Protein 2APO (pdb70)

Structure (mmCIF, N/CA/C/O backbone):
data_2APO
#
_entry.id   2APO
#
_cell.length_a   118.289
_cell.length_b   63.189
_cell.length_c   67.896
_cell.angle_alpha   90.00
_cell.angle_beta   102.62
_cell.angle_gamma   90.00
#
_symmetry.space_group_name_H-M   'C 1 2 1'
#
loop_
_entity.id
_entity.type
_entity.pdbx_description
1 polymer 'Probable tRNA pseudouridine synthase B'
2 polymer 'Ribosome biogenesis protein Nop10'
3 non-polymer 'POTASSIUM ION'
4 non-polymer 'ZINC ION'
5 water water
#
loop_
_atom_site.group_PDB
_atom_site.id
_atom_site.type_symbol
_atom_site.label_atom_id
_atom_site.label_alt_id
_atom_site.label_comp_id
_atom_site.label_asym_id
_atom_site.label_entity_id
_atom_site.label_seq_id
_atom_site.pdbx_PDB_ins_code
_atom_site.Cartn_x
_atom_site.Cartn_y
_atom_site.Cartn_z
_atom_site.occupancy
_atom_site.B_iso_or_equiv
_atom_site.auth_seq_id
_atom_site.auth_comp_id
_atom_site.auth_asym_id
_atom_site.auth_atom_id
_atom_site.pdbx_PDB_model_num
ATOM 1 N N . GLU A 1 38 ? 28.777 43.223 44.798 1.00 58.13 17 GLU A N 1
ATOM 2 C CA . GLU A 1 38 ? 30.078 43.406 44.093 1.00 59.65 17 GLU A CA 1
ATOM 3 C C . GLU A 1 38 ? 31.247 42.847 44.905 1.00 57.03 17 GLU A C 1
ATOM 4 O O . GLU A 1 38 ? 31.308 42.991 46.129 1.00 55.59 17 GLU A O 1
ATOM 6 N N . LEU A 1 39 ? 32.177 42.210 44.207 1.00 53.29 18 LEU A N 1
ATOM 7 C CA . LEU A 1 39 ? 33.347 41.619 44.840 1.00 46.73 18 LEU A CA 1
ATOM 8 C C . LEU A 1 39 ? 34.570 42.482 44.558 1.00 43.54 18 LEU A C 1
ATOM 9 O O . LEU A 1 39 ? 34.576 43.266 43.611 1.00 46.29 18 LEU A O 1
ATOM 14 N N . ILE A 1 40 ? 35.596 42.338 45.390 1.00 37.33 19 ILE A N 1
ATOM 15 C CA . ILE A 1 40 ? 36.841 43.070 45.207 1.00 37.57 19 ILE A CA 1
ATOM 16 C C . ILE A 1 40 ? 37.808 42.112 44.526 1.00 39.13 19 ILE A C 1
ATOM 17 O O . ILE A 1 40 ? 37.984 40.977 44.972 1.00 35.04 19 ILE A O 1
ATOM 22 N N . VAL A 1 41 ? 38.425 42.561 43.442 1.00 33.16 20 VAL A N 1
ATOM 23 C CA . VAL A 1 41 ? 39.360 41.720 42.720 1.00 33.37 20 VAL A CA 1
ATOM 24 C C . VAL A 1 41 ? 40.738 41.802 43.360 1.00 37.89 20 VAL A C 1
ATOM 25 O O . VAL A 1 41 ? 41.281 42.889 43.514 1.00 39.44 20 VAL A O 1
ATOM 29 N N . LYS A 1 42 ? 41.297 40.662 43.752 1.00 36.26 21 LYS A N 1
ATOM 30 C CA . LYS A 1 42 ? 42.635 40.659 44.335 1.00 37.06 21 LYS A CA 1
ATOM 31 C C . LYS A 1 42 ? 43.604 40.389 43.198 1.00 39.16 21 LYS A C 1
ATOM 32 O O . LYS A 1 42 ? 44.664 41.010 43.100 1.00 34.08 21 LYS A O 1
ATOM 38 N N . GLU A 1 43 ? 43.231 39.442 42.346 1.00 32.70 22 GLU A N 1
ATOM 39 C CA . GLU A 1 43 ? 44.038 39.094 41.191 1.00 34.78 22 GLU A CA 1
ATOM 40 C C . GLU A 1 43 ? 43.127 38.620 40.068 1.00 38.18 22 GLU A C 1
ATOM 41 O O . GLU A 1 43 ? 42.238 37.790 40.276 1.00 33.70 22 GLU A O 1
ATOM 47 N N . GLU A 1 44 ? 43.342 39.164 38.876 1.00 31.58 23 GLU A N 1
ATOM 48 C CA . GLU A 1 44 ? 42.543 38.792 37.724 1.00 34.41 23 GLU A CA 1
ATOM 49 C C . GLU A 1 44 ? 43.103 37.467 37.235 1.00 32.91 23 GLU A C 1
ATOM 50 O O . GLU A 1 44 ? 44.295 37.362 36.941 1.00 37.36 23 GLU A O 1
ATOM 56 N N A VAL A 1 45 ? 42.244 36.456 37.155 0.50 32.32 24 VAL A N 1
ATOM 57 N N B VAL A 1 45 ? 42.250 36.452 37.155 0.50 31.88 24 VAL A N 1
ATOM 58 C CA A VAL A 1 45 ? 42.668 35.128 36.723 0.50 33.50 24 VAL A CA 1
ATOM 59 C CA B VAL A 1 45 ? 42.688 35.135 36.706 0.50 32.29 24 VAL A CA 1
ATOM 60 C C A VAL A 1 45 ? 41.670 34.518 35.751 0.50 35.62 24 VAL A C 1
ATOM 61 C C B VAL A 1 45 ? 41.677 34.519 35.753 0.50 35.12 24 VAL A C 1
ATOM 62 O O A VAL A 1 45 ? 40.487 34.847 35.782 0.50 39.40 24 VAL A O 1
ATOM 63 O O B VAL A 1 45 ? 40.494 34.843 35.799 0.50 38.91 24 VAL A O 1
ATOM 70 N N . GLU A 1 46 ? 42.152 33.626 34.893 1.00 34.50 25 GLU A N 1
ATOM 71 C CA . GLU A 1 46 ? 41.291 32.958 33.930 1.00 39.24 25 GLU A CA 1
ATOM 72 C C . GLU A 1 46 ? 40.880 31.615 34.509 1.00 37.36 25 GLU A C 1
ATOM 73 O O . GLU A 1 46 ? 41.580 31.066 35.356 1.00 37.83 25 GLU A O 1
ATOM 79 N N . THR A 1 47 ? 39.738 31.097 34.069 1.00 34.29 26 THR A N 1
ATOM 80 C CA . THR A 1 47 ? 39.275 29.796 34.533 1.00 34.98 26 THR A CA 1
ATOM 81 C C . THR A 1 47 ? 39.234 28.854 33.332 1.00 39.13 26 THR A C 1
ATOM 82 O O . THR A 1 47 ? 38.955 29.278 32.208 1.00 41.78 26 THR A O 1
ATOM 86 N N . ASN A 1 48 ? 39.533 27.583 33.560 1.00 33.98 27 ASN A N 1
ATOM 87 C CA . ASN A 1 48 ? 39.530 26.611 32.479 1.00 36.46 27 ASN A CA 1
ATOM 88 C C . ASN A 1 48 ? 38.151 25.977 32.350 1.00 38.49 27 ASN A C 1
ATOM 89 O O . ASN A 1 48 ? 37.698 25.272 33.250 1.00 34.97 27 ASN A O 1
ATOM 94 N N . TRP A 1 49 ? 37.488 26.217 31.223 1.00 37.95 28 TRP A N 1
ATOM 95 C CA . TRP A 1 49 ? 36.157 25.668 31.021 1.00 40.69 28 TRP A CA 1
ATOM 96 C C . TRP A 1 49 ? 36.125 24.173 30.748 1.00 42.11 28 TRP A C 1
ATOM 97 O O . TRP A 1 49 ? 35.079 23.617 30.426 1.00 42.71 28 TRP A O 1
ATOM 108 N N . ASP A 1 50 ? 37.276 23.523 30.887 1.00 44.91 29 ASP A N 1
ATOM 109 C CA . ASP A 1 50 ? 37.358 22.081 30.700 1.00 44.41 29 ASP A CA 1
ATOM 110 C C . ASP A 1 50 ? 36.992 21.399 32.015 1.00 44.70 29 ASP A C 1
ATOM 111 O O . ASP A 1 50 ? 36.746 20.193 32.045 1.00 45.72 29 ASP A O 1
ATOM 116 N N . TYR A 1 51 ? 36.962 22.171 33.100 1.00 38.90 30 TYR A N 1
ATOM 117 C CA . TYR A 1 51 ? 36.628 21.621 34.411 1.00 39.96 30 TYR A CA 1
ATOM 118 C C . TYR A 1 51 ? 35.468 22.367 35.049 1.00 35.32 30 TYR A C 1
ATOM 119 O O . TYR A 1 51 ? 35.404 23.594 34.999 1.00 39.93 30 TYR A O 1
ATOM 128 N N . GLY A 1 52 ? 34.557 21.615 35.658 1.00 34.09 31 GLY A N 1
ATOM 129 C CA . GLY A 1 52 ? 33.397 22.218 36.288 1.00 35.76 31 GLY A CA 1
ATOM 130 C C . GLY A 1 52 ? 32.583 22.972 35.258 1.00 37.36 31 GLY A C 1
ATOM 131 O O . GLY A 1 52 ? 32.736 22.749 34.057 1.00 37.13 31 GLY A O 1
ATOM 132 N N . CYS A 1 53 ? 31.716 23.866 35.719 1.00 34.95 32 CYS A N 1
ATOM 133 C CA . CYS A 1 53 ? 30.893 24.659 34.815 1.00 36.89 32 CYS A CA 1
ATOM 134 C C . CYS A 1 53 ? 30.046 25.620 35.619 1.00 32.34 32 CYS A C 1
ATOM 135 O O . CYS A 1 53 ? 30.106 25.631 36.847 1.00 32.58 32 CYS A O 1
ATOM 138 N N . ASN A 1 54 ? 29.268 26.440 34.926 1.00 31.90 33 ASN A N 1
ATOM 139 C CA . ASN A 1 54 ? 28.387 27.370 35.609 1.00 33.87 33 ASN A CA 1
ATOM 140 C C . ASN A 1 54 ? 27.350 26.492 36.298 1.00 31.20 33 ASN A C 1
ATOM 141 O O . ASN A 1 54 ? 26.793 25.585 35.681 1.00 29.24 33 ASN A O 1
ATOM 146 N N . PRO A 1 55 ? 27.071 26.752 37.579 1.00 30.94 34 PRO A N 1
ATOM 147 C CA . PRO A 1 55 ? 26.086 25.943 38.301 1.00 34.62 34 PRO A CA 1
ATOM 148 C C . PRO A 1 55 ? 24.731 25.799 37.610 1.00 34.85 34 PRO A C 1
ATOM 149 O O . PRO A 1 55 ? 24.077 24.767 37.746 1.00 33.55 34 PRO A O 1
ATOM 153 N N . TYR A 1 56 ? 24.309 26.814 36.862 1.00 35.14 35 TYR A N 1
ATOM 154 C CA . TYR A 1 56 ? 23.028 26.733 36.164 1.00 39.86 35 TYR A CA 1
ATOM 155 C C . TYR A 1 56 ? 23.132 26.056 34.802 1.00 41.21 35 TYR A C 1
ATOM 156 O O . TYR A 1 56 ? 22.129 25.901 34.102 1.00 45.74 35 TYR A O 1
ATOM 165 N N . GLU A 1 57 ? 24.338 25.646 34.428 1.00 37.44 36 GLU A N 1
ATOM 166 C CA . GLU A 1 57 ? 24.546 24.997 33.139 1.00 34.64 36 GLU A CA 1
ATOM 167 C C . GLU A 1 57 ? 25.072 23.582 33.289 1.00 35.82 36 GLU A C 1
ATOM 168 O O . GLU A 1 57 ? 25.694 23.046 32.375 1.00 34.66 36 GLU A O 1
ATOM 174 N N . ARG A 1 58 ? 24.819 22.979 34.444 1.00 29.47 37 ARG A N 1
ATOM 175 C CA . ARG A 1 58 ? 25.269 21.622 34.706 1.00 32.12 37 ARG A CA 1
ATOM 176 C C . ARG A 1 58 ? 24.489 20.627 33.869 1.00 32.51 37 ARG A C 1
ATOM 177 O O . ARG A 1 58 ? 23.350 20.894 33.483 1.00 31.60 37 ARG A O 1
ATOM 185 N N . LYS A 1 59 ? 25.110 19.487 33.580 1.00 28.47 38 LYS A N 1
ATOM 186 C CA . LYS A 1 59 ? 24.428 18.437 32.844 1.00 32.97 38 LYS A CA 1
ATOM 187 C C . LYS A 1 59 ? 23.300 18.098 33.814 1.00 37.82 38 LYS A C 1
ATOM 188 O O . LYS A 1 59 ? 23.436 18.325 35.021 1.00 33.56 38 LYS A O 1
ATOM 190 N N . ILE A 1 60 ? 22.203 17.552 33.310 1.00 33.19 39 ILE A N 1
ATOM 191 C CA . ILE A 1 60 ? 21.072 17.243 34.171 1.00 33.07 39 ILE A CA 1
ATOM 192 C C . ILE A 1 60 ? 21.410 16.402 35.403 1.00 35.72 39 ILE A C 1
ATOM 193 O O . ILE A 1 60 ? 20.947 16.706 36.503 1.00 30.31 39 ILE A O 1
ATOM 198 N N . GLU A 1 61 ? 22.224 15.364 35.229 1.00 31.77 40 GLU A N 1
ATOM 199 C CA . GLU A 1 61 ? 22.602 14.493 36.341 1.00 35.48 40 GLU A CA 1
ATOM 200 C C . GLU A 1 61 ? 23.336 15.251 37.445 1.00 32.77 40 GLU A C 1
ATOM 201 O O . GLU A 1 61 ? 23.158 14.959 38.630 1.00 32.25 40 GLU A O 1
ATOM 207 N N . ASP A 1 62 ? 24.177 16.204 37.053 1.00 31.86 41 ASP A N 1
ATOM 208 C CA . ASP A 1 62 ? 24.929 16.995 38.016 1.00 32.08 41 ASP A CA 1
ATOM 209 C C . ASP A 1 62 ? 24.081 18.074 38.659 1.00 30.91 41 ASP A C 1
ATOM 210 O O . ASP A 1 62 ? 24.347 18.496 39.789 1.00 28.05 41 ASP A O 1
ATOM 215 N N . LEU A 1 63 ? 23.069 18.535 37.935 1.00 24.58 42 LEU A N 1
ATOM 216 C CA . LEU A 1 63 ? 22.167 19.532 38.493 1.00 26.66 42 LEU A CA 1
ATOM 217 C C . LEU A 1 63 ? 21.452 18.848 39.663 1.00 28.50 42 LEU A C 1
ATOM 218 O O . LEU A 1 63 ? 21.264 19.438 40.729 1.00 27.01 42 LEU A O 1
ATOM 223 N N . ILE A 1 64 ? 21.066 17.591 39.449 1.00 27.44 43 ILE A N 1
ATOM 224 C CA . ILE A 1 64 ? 20.390 16.799 40.470 1.00 30.18 43 ILE A CA 1
ATOM 225 C C . ILE A 1 64 ? 21.365 16.489 41.599 1.00 32.12 43 ILE A C 1
ATOM 226 O O . ILE A 1 64 ? 21.022 16.601 42.779 1.00 26.59 43 ILE A O 1
ATOM 231 N N . LYS A 1 65 ? 22.582 16.106 41.219 1.00 26.10 44 LYS A N 1
ATOM 232 C CA . LYS A 1 65 ? 23.641 15.781 42.166 1.00 27.70 44 LYS A CA 1
ATOM 233 C C . LYS A 1 65 ? 23.861 16.915 43.168 1.00 28.64 44 LYS A C 1
ATOM 234 O O . LYS A 1 65 ? 24.022 16.668 44.362 1.00 25.22 44 LYS A O 1
ATOM 240 N N . TYR A 1 66 ? 23.873 18.153 42.678 1.00 23.42 45 TYR A N 1
ATOM 241 C CA . TYR A 1 66 ? 24.079 19.319 43.540 1.00 21.69 45 TYR A CA 1
ATOM 242 C C . TYR A 1 66 ? 22.843 20.210 43.538 1.00 24.69 45 TYR A C 1
ATOM 243 O O . TYR A 1 66 ? 22.955 21.438 43.543 1.00 28.20 45 TYR A O 1
ATOM 252 N N . GLY A 1 67 ? 21.666 19.591 43.545 1.00 26.72 46 GLY A N 1
ATOM 253 C CA . GLY A 1 67 ? 20.434 20.358 43.490 1.00 23.92 46 GLY A CA 1
ATOM 254 C C . GLY A 1 67 ? 19.589 20.488 44.742 1.00 21.20 46 GLY A C 1
ATOM 255 O O . GLY A 1 67 ? 19.827 19.832 45.762 1.00 21.31 46 GLY A O 1
ATOM 256 N N . VAL A 1 68 ? 18.594 21.367 44.646 1.00 16.97 47 VAL A N 1
ATOM 257 C CA . VAL A 1 68 ? 17.650 21.634 45.727 1.00 19.15 47 VAL A CA 1
ATOM 258 C C . VAL A 1 68 ? 16.271 21.875 45.127 1.00 20.14 47 VAL A C 1
ATOM 259 O O . VAL A 1 68 ? 16.121 22.646 44.176 1.00 23.55 47 VAL A O 1
ATOM 263 N N . VAL A 1 69 ? 15.268 21.205 45.681 1.00 23.00 48 VAL A N 1
ATOM 264 C CA . VAL A 1 69 ? 13.904 21.381 45.226 1.00 24.43 48 VAL A CA 1
ATOM 265 C C . VAL A 1 69 ? 13.163 22.101 46.338 1.00 24.37 48 VAL A C 1
ATOM 266 O O . VAL A 1 69 ? 13.108 21.612 47.461 1.00 21.68 48 VAL A O 1
ATOM 270 N N . VAL A 1 70 ? 12.613 23.270 46.035 1.00 19.26 49 VAL A N 1
ATOM 271 C CA . VAL A 1 70 ? 11.849 24.006 47.030 1.00 21.43 49 VAL A CA 1
ATOM 272 C C . VAL A 1 70 ? 10.402 23.546 46.892 1.00 20.85 49 VAL A C 1
ATOM 273 O O . VAL A 1 70 ? 9.691 23.977 45.988 1.00 21.73 49 VAL A O 1
ATOM 277 N N . VAL A 1 71 ? 9.980 22.665 47.789 1.00 20.75 50 VAL A N 1
ATOM 278 C CA . VAL A 1 71 ? 8.625 22.126 47.767 1.00 21.73 50 VAL A CA 1
ATOM 279 C C . VAL A 1 71 ? 7.643 23.022 48.525 1.00 23.88 50 VAL A C 1
ATOM 280 O O . VAL A 1 71 ? 8.006 23.637 49.528 1.00 23.63 50 VAL A O 1
ATOM 284 N N . ASP A 1 72 ? 6.417 23.127 48.020 1.00 20.77 51 ASP A N 1
ATOM 285 C CA . ASP A 1 72 ? 5.387 23.875 48.735 1.00 24.45 51 ASP A CA 1
ATOM 286 C C . ASP A 1 72 ? 4.714 22.734 49.492 1.00 23.22 51 ASP A C 1
ATOM 287 O O . ASP A 1 72 ? 3.863 22.030 48.941 1.00 23.56 51 ASP A O 1
ATOM 292 N N . LYS A 1 73 ? 5.127 22.541 50.742 1.00 27.39 52 LYS A N 1
ATOM 293 C CA . LYS A 1 73 ? 4.625 21.456 51.581 1.00 23.13 52 LYS A CA 1
ATOM 294 C C . LYS A 1 73 ? 3.110 21.392 51.753 1.00 24.79 52 LYS A C 1
ATOM 295 O O . LYS A 1 73 ? 2.468 22.377 52.114 1.00 25.83 52 LYS A O 1
ATOM 301 N N . PRO A 1 74 ? 2.519 20.214 51.491 1.00 22.64 53 PRO A N 1
ATOM 302 C CA . PRO A 1 74 ? 1.072 20.027 51.628 1.00 21.24 53 PRO A CA 1
ATOM 303 C C . PRO A 1 74 ? 0.685 19.897 53.095 1.00 23.17 53 PRO A C 1
ATOM 304 O O . PRO A 1 74 ? 1.501 19.491 53.928 1.00 25.33 53 PRO A O 1
ATOM 308 N N . ARG A 1 75 ? -0.562 20.227 53.412 1.00 25.70 54 ARG A N 1
ATOM 309 C CA . ARG A 1 75 ? -1.039 20.112 54.784 1.00 32.49 54 ARG A CA 1
ATOM 310 C C . ARG A 1 75 ? -1.358 18.635 55.019 1.00 30.92 54 ARG A C 1
ATOM 311 O O . ARG A 1 75 ? -2.088 18.023 54.240 1.00 31.46 54 ARG A O 1
ATOM 317 N N . GLY A 1 76 ? -0.805 18.054 56.077 1.00 32.13 55 GLY A N 1
ATOM 318 C CA . GLY A 1 76 ? -1.067 16.648 56.348 1.00 34.44 55 GLY A CA 1
ATOM 319 C C . GLY A 1 76 ? 0.189 15.830 56.569 1.00 36.90 55 GLY A C 1
ATOM 320 O O . GLY A 1 76 ? 0.417 15.347 57.671 1.00 36.41 55 GLY A O 1
ATOM 321 N N . PRO A 1 77 ? 1.028 15.653 55.539 1.00 32.94 56 PRO A N 1
ATOM 322 C CA . PRO A 1 77 ? 2.256 14.869 55.719 1.00 33.55 56 PRO A CA 1
ATOM 323 C C . PRO A 1 77 ? 3.296 15.568 56.594 1.00 30.58 56 PRO A C 1
ATOM 324 O O . PRO A 1 77 ? 3.228 1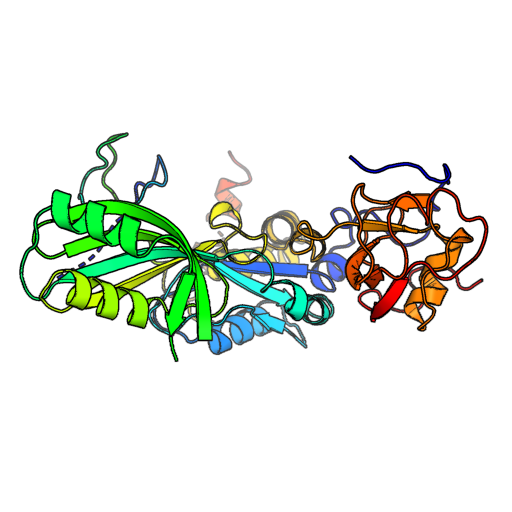6.772 56.813 1.00 29.61 56 PRO A O 1
ATOM 328 N N . THR A 1 78 ? 4.245 14.798 57.112 1.00 31.92 57 THR A N 1
ATOM 329 C CA . THR A 1 78 ? 5.303 15.363 57.932 1.00 31.03 57 THR A CA 1
ATOM 330 C C . THR A 1 78 ? 6.352 15.849 56.948 1.00 31.31 57 THR A C 1
ATOM 331 O O . THR A 1 78 ? 6.295 15.511 55.760 1.00 26.16 57 THR A O 1
ATOM 335 N N . SER A 1 79 ? 7.308 16.635 57.428 1.00 28.71 58 SER A N 1
ATOM 336 C CA . SER A 1 79 ? 8.360 17.129 56.550 1.00 27.21 58 SER A CA 1
ATOM 337 C C . SER A 1 79 ? 9.202 15.957 56.063 1.00 31.79 58 SER A C 1
ATOM 338 O O . SER A 1 79 ? 9.672 15.951 54.922 1.00 27.50 58 SER A O 1
ATOM 341 N N . HIS A 1 80 ? 9.383 14.962 56.930 1.00 29.60 59 HIS A N 1
ATOM 342 C CA . HIS A 1 80 ? 10.157 13.782 56.579 1.00 34.06 59 HIS A CA 1
ATOM 343 C C . HIS A 1 80 ? 9.477 12.995 55.450 1.00 33.08 59 HIS A C 1
ATOM 344 O O . HIS A 1 80 ? 10.148 12.517 54.539 1.00 31.79 59 HIS A O 1
ATOM 351 N N . GLU A 1 81 ? 8.151 12.859 55.506 1.00 30.85 60 GLU A N 1
ATOM 352 C CA . GLU A 1 81 ? 7.434 12.154 54.440 1.00 32.33 60 GLU A CA 1
ATOM 353 C C . GLU A 1 81 ? 7.687 12.882 53.121 1.00 31.75 60 GLU A C 1
ATOM 354 O O . GLU A 1 81 ? 7.863 12.253 52.081 1.00 29.06 60 GLU A O 1
ATOM 360 N N . VAL A 1 82 ? 7.692 14.214 53.167 1.00 29.08 61 VAL A N 1
ATOM 361 C CA . VAL A 1 82 ? 7.925 15.006 51.962 1.00 26.96 61 VAL A CA 1
ATOM 362 C C . VAL A 1 82 ? 9.324 14.763 51.378 1.00 24.34 61 VAL A C 1
ATOM 363 O O . VAL A 1 82 ? 9.461 14.533 50.175 1.00 23.96 61 VAL A O 1
ATOM 367 N N . SER A 1 83 ? 10.362 14.786 52.209 1.00 27.30 62 SER A N 1
ATOM 368 C CA . SER A 1 83 ? 11.700 14.542 51.680 1.00 31.53 62 SER A CA 1
ATOM 369 C C . SER A 1 83 ? 11.777 13.115 51.123 1.00 30.24 62 SER A C 1
ATOM 370 O O . SER A 1 83 ? 12.456 12.861 50.125 1.00 28.37 62 SER A O 1
ATOM 373 N N . THR A 1 84 ? 11.056 12.193 51.754 1.00 27.87 63 THR A N 1
ATOM 374 C CA . THR A 1 84 ? 11.037 10.811 51.296 1.00 28.67 63 THR A CA 1
ATOM 375 C C . THR A 1 84 ? 10.407 10.750 49.911 1.00 32.07 63 THR A C 1
ATOM 376 O O . THR A 1 84 ? 10.924 10.082 49.018 1.00 32.25 63 THR A O 1
ATOM 380 N N . TRP A 1 85 ? 9.290 11.451 49.737 1.00 28.55 64 TRP A N 1
ATOM 381 C CA . TRP A 1 85 ? 8.622 11.471 48.446 1.00 25.65 64 TRP A CA 1
ATOM 382 C C . TRP A 1 85 ? 9.537 12.037 47.368 1.00 30.56 64 TRP A C 1
ATOM 383 O O . TRP A 1 85 ? 9.631 11.482 46.276 1.00 27.76 64 TRP A O 1
ATOM 394 N N . VAL A 1 86 ? 10.205 13.148 47.669 1.00 28.35 65 VAL A N 1
ATOM 395 C CA . VAL A 1 86 ? 11.110 13.757 46.696 1.00 28.86 65 VAL A CA 1
ATOM 396 C C . VAL A 1 86 ? 12.166 12.733 46.298 1.00 28.84 65 VAL A C 1
ATOM 397 O O . VAL A 1 86 ? 12.511 12.588 45.121 1.00 26.86 65 VAL A O 1
ATOM 401 N N . LYS A 1 87 ? 12.675 12.027 47.298 1.00 29.14 66 LYS A N 1
ATOM 402 C CA . LYS A 1 87 ? 13.694 11.011 47.108 1.00 33.47 66 LYS A CA 1
ATOM 403 C C . LYS A 1 87 ? 13.201 9.923 46.161 1.00 36.24 66 LYS A C 1
ATOM 404 O O . LYS A 1 87 ? 13.929 9.490 45.269 1.00 32.21 66 LYS A O 1
ATOM 410 N N . LYS A 1 88 ? 11.957 9.489 46.356 1.00 36.44 67 LYS A N 1
ATOM 411 C CA . LYS A 1 88 ? 11.379 8.443 45.517 1.00 37.53 67 LYS A CA 1
ATOM 412 C C . LYS A 1 88 ? 11.059 8.957 44.119 1.00 34.86 67 LYS A C 1
ATOM 413 O O . LYS A 1 88 ? 11.322 8.280 43.125 1.00 33.87 67 LYS A O 1
ATOM 419 N N . ILE A 1 89 ? 10.495 10.158 44.048 1.00 30.73 68 ILE A N 1
ATOM 420 C CA . ILE A 1 89 ? 10.137 10.759 42.769 1.00 29.13 68 ILE A CA 1
ATOM 421 C C . ILE A 1 89 ? 11.333 10.879 41.829 1.00 34.44 68 ILE A C 1
ATOM 422 O O . ILE A 1 89 ? 11.231 10.549 40.647 1.00 31.98 68 ILE A O 1
ATOM 427 N N . LEU A 1 90 ? 12.465 11.341 42.353 1.00 27.56 69 LEU A N 1
ATOM 428 C CA . LEU A 1 90 ? 13.659 11.516 41.536 1.00 29.53 69 LEU A CA 1
ATOM 429 C C . LEU A 1 90 ? 14.587 10.301 41.569 1.00 32.74 69 LEU A C 1
ATOM 430 O O . LEU A 1 90 ? 15.699 10.352 41.051 1.00 33.89 69 LEU A O 1
ATOM 435 N N A ASN A 1 91 ? 14.121 9.214 42.178 0.50 33.83 70 ASN A N 1
ATOM 436 N N B ASN A 1 91 ? 14.116 9.213 42.175 0.50 35.47 70 ASN A N 1
ATOM 437 C CA A ASN A 1 91 ? 14.903 7.985 42.274 0.50 38.11 70 ASN A CA 1
ATOM 438 C CA B ASN A 1 91 ? 14.895 7.981 42.284 0.50 40.60 70 ASN A CA 1
ATOM 439 C C A ASN A 1 91 ? 16.308 8.282 42.786 0.50 39.10 70 ASN A C 1
ATOM 440 C C B ASN A 1 91 ? 16.302 8.274 42.790 0.50 40.72 70 ASN A C 1
ATOM 441 O O A ASN A 1 91 ? 17.305 7.901 42.169 0.50 36.95 70 ASN A O 1
ATOM 442 O O B ASN A 1 91 ? 17.295 7.881 42.173 0.50 38.62 70 ASN A O 1
ATOM 451 N N . LEU A 1 92 ? 16.375 8.968 43.921 1.00 40.56 71 LEU A N 1
ATOM 452 C CA . LEU A 1 92 ? 17.648 9.335 44.522 1.00 40.08 71 LEU A CA 1
ATOM 453 C C . LEU A 1 92 ? 18.006 8.407 45.667 1.00 43.68 71 LEU A C 1
ATOM 454 O O . LEU A 1 92 ? 17.163 7.664 46.162 1.00 45.48 71 LEU A O 1
ATOM 459 N N . ASP A 1 93 ? 19.262 8.463 46.088 1.00 42.22 72 ASP A N 1
ATOM 460 C CA . ASP A 1 93 ? 19.726 7.645 47.196 1.00 51.82 72 ASP A CA 1
ATOM 461 C C . ASP A 1 93 ? 19.722 8.469 48.474 1.00 48.55 72 ASP A C 1
ATOM 462 O O . ASP A 1 93 ? 19.646 7.925 49.571 1.00 48.13 72 ASP A O 1
ATOM 467 N N . LYS A 1 94 ? 19.781 9.789 48.324 1.00 42.13 73 LYS A N 1
ATOM 468 C CA . LYS A 1 94 ? 19.815 10.675 49.479 1.00 39.34 73 LYS A CA 1
ATOM 469 C C . LYS A 1 94 ? 19.109 12.013 49.240 1.00 38.66 73 LYS A C 1
ATOM 470 O O . LYS A 1 94 ? 19.215 12.610 48.166 1.00 33.05 73 LYS A O 1
ATOM 476 N N . ALA A 1 95 ? 18.391 12.475 50.257 1.00 34.65 74 ALA A N 1
ATOM 477 C CA . ALA A 1 95 ? 17.682 13.744 50.195 1.00 37.60 74 ALA A CA 1
ATOM 478 C C . ALA A 1 95 ? 17.425 14.201 51.620 1.00 35.94 74 ALA A C 1
ATOM 479 O O . ALA A 1 95 ? 17.315 13.379 52.525 1.00 34.31 74 ALA A O 1
ATOM 481 N N . GLY A 1 96 ? 17.336 15.510 51.825 1.00 31.27 75 GLY A N 1
ATOM 482 C CA . GLY A 1 96 ? 17.084 16.011 53.164 1.00 33.69 75 GLY A CA 1
ATOM 483 C C . GLY A 1 96 ? 16.417 17.367 53.130 1.00 33.67 75 GLY A C 1
ATOM 484 O O . GLY A 1 96 ? 16.721 18.185 52.267 1.00 29.44 75 GLY A O 1
ATOM 485 N N . HIS A 1 97 ? 15.501 17.616 54.059 1.00 27.29 76 HIS A N 1
ATOM 486 C CA . HIS A 1 97 ? 14.830 18.907 54.073 1.00 33.44 76 HIS A CA 1
ATOM 487 C C . HIS A 1 97 ? 15.520 19.851 55.045 1.00 30.28 76 HIS A C 1
ATOM 488 O O . HIS A 1 97 ? 16.400 19.440 55.799 1.00 28.90 76 HIS A O 1
ATOM 495 N N . GLY A 1 98 ? 15.111 21.116 55.021 1.00 32.90 77 GLY A N 1
ATOM 496 C CA . GLY A 1 98 ? 15.685 22.101 55.920 1.00 35.22 77 GLY A CA 1
ATOM 497 C C . GLY A 1 98 ? 14.787 22.307 57.128 1.00 38.92 77 GLY A C 1
ATOM 498 O O . GLY A 1 98 ? 14.260 21.338 57.682 1.00 39.21 77 GLY A O 1
ATOM 499 N N . GLY A 1 99 ? 14.604 23.563 57.531 1.00 35.68 78 GLY A N 1
ATOM 500 C CA . GLY A 1 99 ? 13.764 23.866 58.678 1.00 32.17 78 GLY A CA 1
ATOM 501 C C . GLY A 1 99 ? 12.490 23.042 58.704 1.00 33.59 78 GLY A C 1
ATOM 502 O O . GLY A 1 99 ? 11.602 23.222 57.869 1.00 32.18 78 GLY A O 1
ATOM 503 N N . THR A 1 100 ? 12.394 22.130 59.662 1.00 30.33 79 THR A N 1
ATOM 504 C CA . THR A 1 100 ? 11.214 21.280 59.770 1.00 31.81 79 THR A CA 1
ATOM 505 C C . THR A 1 100 ? 9.908 22.047 59.939 1.00 30.12 79 THR A C 1
ATOM 506 O O . THR A 1 100 ? 9.818 22.977 60.739 1.00 32.12 79 THR A O 1
ATOM 510 N N . LEU A 1 101 ? 8.898 21.650 59.174 1.00 24.55 80 LEU A N 1
ATOM 511 C CA . LEU A 1 101 ? 7.577 22.253 59.271 1.00 25.34 80 LEU A CA 1
ATOM 512 C C . LEU A 1 101 ? 6.682 21.172 59.862 1.00 29.32 80 LEU A C 1
ATOM 513 O O . LEU A 1 101 ? 6.818 20.000 59.516 1.00 28.23 80 LEU A O 1
ATOM 518 N N . ASP A 1 102 ? 5.779 21.549 60.760 1.00 29.89 81 ASP A N 1
ATOM 519 C CA . ASP A 1 102 ? 4.891 20.557 61.349 1.00 31.34 81 ASP A CA 1
ATOM 520 C C . ASP A 1 102 ? 3.893 20.031 60.320 1.00 30.98 81 ASP A C 1
ATOM 521 O O . ASP A 1 102 ? 3.671 20.645 59.275 1.00 28.88 81 ASP A O 1
ATOM 526 N N . PRO A 1 103 ? 3.271 18.882 60.613 1.00 33.25 82 PRO A N 1
ATOM 527 C CA . PRO A 1 103 ? 2.295 18.241 59.729 1.00 31.80 82 PRO A CA 1
ATOM 528 C C . PRO A 1 103 ? 1.215 19.126 59.118 1.00 28.21 82 PRO A C 1
ATOM 529 O O . PRO A 1 103 ? 0.916 19.000 57.934 1.00 28.02 82 PRO A O 1
ATOM 533 N N . LYS A 1 104 ? 0.629 20.010 59.916 1.00 29.03 83 LYS A N 1
ATOM 534 C CA . LYS A 1 104 ? -0.445 20.872 59.428 1.00 30.68 83 LYS A CA 1
ATOM 535 C C . LYS A 1 104 ? 0.023 22.175 58.794 1.00 28.79 83 LYS A C 1
ATOM 536 O O . LYS A 1 104 ? -0.787 22.951 58.288 1.00 32.02 83 LYS A O 1
ATOM 539 N N . VAL A 1 105 ? 1.325 22.416 58.820 1.00 28.00 84 VAL A N 1
ATOM 540 C CA . VAL A 1 105 ? 1.874 23.640 58.262 1.00 26.90 84 VAL A CA 1
ATOM 541 C C . VAL A 1 105 ? 2.229 23.437 56.792 1.00 26.50 84 VAL A C 1
ATOM 542 O O . VAL A 1 105 ? 2.721 22.378 56.413 1.00 26.99 84 VAL A O 1
ATOM 546 N N . THR A 1 106 ? 1.954 24.438 55.959 1.00 26.95 85 THR A N 1
ATOM 547 C CA . THR A 1 106 ? 2.275 24.324 54.540 1.00 25.14 85 THR A CA 1
ATOM 548 C C . THR A 1 106 ? 3.324 25.356 54.174 1.00 26.24 85 THR A C 1
ATOM 549 O O . THR A 1 106 ? 3.748 26.154 55.020 1.00 21.16 85 THR A O 1
ATOM 553 N N . GLY A 1 107 ? 3.754 25.333 52.917 1.00 22.93 86 GLY A N 1
ATOM 554 C CA . GLY A 1 107 ? 4.717 26.323 52.464 1.00 22.82 86 GLY A CA 1
ATOM 555 C C . GLY A 1 107 ? 6.129 25.881 52.145 1.00 26.55 86 GLY A C 1
ATOM 556 O O . GLY A 1 107 ? 6.420 24.691 52.023 1.00 22.10 86 GLY A O 1
ATOM 557 N N . VAL A 1 108 ? 7.014 26.872 52.039 1.00 24.30 87 VAL A N 1
ATOM 558 C CA . VAL A 1 108 ? 8.409 26.661 51.677 1.00 22.81 87 VAL A CA 1
ATOM 559 C C . VAL A 1 108 ? 9.174 25.626 52.494 1.00 24.33 87 VAL A C 1
ATOM 560 O O . VAL A 1 108 ? 9.462 25.818 53.680 1.00 22.14 87 VAL A O 1
ATOM 564 N N . LEU A 1 109 ? 9.487 24.516 51.833 1.00 22.54 88 LEU A N 1
ATOM 565 C CA . LEU A 1 109 ? 10.254 23.438 52.437 1.00 23.57 88 LEU A CA 1
ATOM 566 C C . LEU A 1 109 ? 11.346 22.987 51.471 1.00 26.50 88 LEU A C 1
ATOM 567 O O . LEU A 1 109 ? 11.127 22.102 50.626 1.00 21.30 88 LEU A O 1
ATOM 572 N N . PRO A 1 110 ? 12.533 23.612 51.559 1.00 23.87 89 PRO A N 1
ATOM 573 C CA . PRO A 1 110 ? 13.658 23.257 50.690 1.00 25.09 89 PRO A CA 1
ATOM 574 C C . PRO A 1 110 ? 14.081 21.820 50.967 1.00 27.25 89 PRO A C 1
ATOM 575 O O . PRO A 1 110 ? 14.188 21.418 52.123 1.00 22.66 89 PRO A O 1
ATOM 579 N N . VAL A 1 111 ? 14.309 21.048 49.911 1.00 21.89 90 VAL A N 1
ATOM 580 C CA . VAL A 1 111 ? 14.751 19.670 50.058 1.00 19.08 90 VAL A CA 1
ATOM 581 C C . VAL A 1 111 ? 16.032 19.492 49.250 1.00 22.83 90 VAL A C 1
ATOM 582 O O . VAL A 1 111 ? 16.006 19.492 48.017 1.00 24.21 90 VAL A O 1
ATOM 586 N N . ALA A 1 112 ? 17.152 19.367 49.952 1.00 22.91 91 ALA A N 1
ATOM 587 C CA . ALA A 1 112 ? 18.448 19.187 49.304 1.00 23.12 91 ALA A CA 1
ATOM 588 C C . ALA A 1 112 ? 18.549 17.783 48.715 1.00 25.42 91 ALA A C 1
ATOM 589 O O . ALA A 1 112 ? 18.108 16.813 49.327 1.00 25.05 91 ALA A O 1
ATOM 591 N N . LEU A 1 113 ? 19.138 17.686 47.529 1.00 21.59 92 LEU A N 1
ATOM 592 C CA . LEU A 1 113 ? 19.308 16.411 46.849 1.00 25.81 92 LEU A CA 1
ATOM 593 C C . LEU A 1 113 ? 20.780 15.972 46.844 1.00 24.88 92 LEU A C 1
ATOM 594 O O . LEU A 1 113 ? 21.686 16.784 46.647 1.00 26.34 92 LEU A O 1
ATOM 599 N N . GLU A 1 114 ? 21.003 14.682 47.064 1.00 25.54 93 GLU A N 1
ATOM 600 C CA . GLU A 1 114 ? 22.345 14.101 47.061 1.00 29.16 93 GLU A CA 1
ATOM 601 C C . GLU A 1 114 ? 23.419 14.916 47.790 1.00 25.03 93 GLU A C 1
ATOM 602 O O . GLU A 1 114 ? 23.346 15.100 48.997 1.00 26.98 93 GLU A O 1
ATOM 608 N N . ARG A 1 115 ? 24.414 15.403 47.057 1.00 24.55 94 ARG A N 1
ATOM 609 C CA . ARG A 1 115 ? 25.496 16.169 47.673 1.00 24.01 94 ARG A CA 1
ATOM 610 C C . ARG A 1 115 ? 25.035 17.474 48.331 1.00 28.06 94 ARG A C 1
ATOM 611 O O . ARG A 1 115 ? 25.659 17.948 49.280 1.00 25.43 94 ARG A O 1
ATOM 619 N N . ALA A 1 116 ? 23.951 18.057 47.825 1.00 26.81 95 ALA A N 1
ATOM 620 C CA . ALA A 1 116 ? 23.442 19.308 48.377 1.00 25.34 95 ALA A CA 1
ATOM 621 C C . ALA A 1 116 ? 23.054 19.187 49.851 1.00 25.44 95 ALA A C 1
ATOM 622 O O . ALA A 1 116 ? 22.947 20.194 50.553 1.00 22.82 95 ALA A O 1
ATOM 624 N N . THR A 1 117 ? 22.832 17.969 50.330 1.00 23.22 96 THR A N 1
ATOM 625 C CA . THR A 1 117 ? 22.460 17.807 51.734 1.00 25.14 96 THR A CA 1
ATOM 626 C C . THR A 1 117 ? 23.582 18.316 52.642 1.00 23.79 96 THR A C 1
ATOM 627 O O . THR A 1 117 ? 23.350 18.662 53.795 1.00 21.73 96 THR A O 1
ATOM 631 N N . LYS A 1 118 ? 24.798 18.371 52.111 1.00 25.67 97 LYS A N 1
ATOM 632 C CA . LYS A 1 118 ? 25.940 18.850 52.882 1.00 24.81 97 LYS A CA 1
ATOM 633 C C . LYS A 1 118 ? 25.826 20.341 53.205 1.00 27.83 97 LYS A C 1
ATOM 634 O O . LYS A 1 118 ? 26.431 20.822 54.160 1.00 26.88 97 LYS A O 1
ATOM 640 N N . THR A 1 119 ? 25.045 21.065 52.404 1.00 22.77 98 THR A N 1
ATOM 641 C CA . THR A 1 119 ? 24.864 22.509 52.583 1.00 23.15 98 THR A CA 1
ATOM 642 C C . THR A 1 119 ? 23.743 22.929 53.544 1.00 22.61 98 THR A C 1
ATOM 643 O O . THR A 1 119 ? 23.666 24.096 53.932 1.00 24.00 98 THR A O 1
ATOM 647 N N . ILE A 1 120 ? 22.867 21.996 53.912 1.00 21.93 99 ILE A N 1
ATOM 648 C CA . ILE A 1 120 ? 21.740 22.295 54.800 1.00 25.59 99 ILE A CA 1
ATOM 649 C C . ILE A 1 120 ? 22.088 23.097 56.069 1.00 25.14 99 ILE A C 1
ATOM 650 O O . ILE A 1 120 ? 21.331 23.980 56.478 1.00 23.40 99 ILE A O 1
ATOM 655 N N . PRO A 1 121 ? 23.230 22.804 56.706 1.00 27.76 100 PRO A N 1
ATOM 656 C CA . PRO A 1 121 ? 23.582 23.564 57.916 1.00 32.56 100 PRO A CA 1
ATOM 657 C C . PRO A 1 121 ? 23.678 25.092 57.727 1.00 31.41 100 PRO A C 1
ATOM 658 O O . PRO A 1 121 ? 23.609 25.836 58.702 1.00 32.35 100 PRO A O 1
ATOM 662 N N . MET A 1 122 ? 23.843 25.559 56.487 1.00 29.55 101 MET A N 1
ATOM 663 C CA . MET A 1 122 ? 23.948 26.998 56.220 1.00 26.77 101 MET A CA 1
ATOM 664 C C . MET A 1 122 ? 22.581 27.670 56.069 1.00 26.21 101 MET A C 1
ATOM 665 O O . MET A 1 122 ? 22.461 28.891 56.190 1.00 28.94 101 MET A O 1
ATOM 670 N N . TRP A 1 123 ? 21.550 26.871 55.819 1.00 24.47 102 TRP A N 1
ATOM 671 C CA . TRP A 1 123 ? 20.209 27.397 55.600 1.00 23.93 102 TRP A CA 1
ATOM 672 C C . TRP A 1 123 ? 19.545 28.113 56.773 1.00 25.50 102 TRP A C 1
ATOM 673 O O . TRP A 1 123 ? 18.696 28.969 56.556 1.00 24.79 102 TRP A O 1
ATOM 684 N N . HIS A 1 124 ? 19.907 27.775 58.007 1.00 25.15 103 HIS A N 1
ATOM 685 C CA . HIS A 1 124 ? 19.269 28.419 59.156 1.00 29.52 103 HIS A CA 1
ATOM 686 C C . HIS A 1 124 ? 19.703 29.865 59.389 1.00 29.58 103 HIS A C 1
ATOM 687 O O . HIS A 1 124 ? 19.022 30.618 60.089 1.00 33.97 103 HIS A O 1
ATOM 694 N N . ILE A 1 125 ? 20.826 30.257 58.800 1.00 26.23 104 ILE A N 1
ATOM 695 C CA . ILE A 1 125 ? 21.351 31.604 58.997 1.00 27.73 104 ILE A CA 1
ATOM 696 C C . ILE A 1 125 ? 20.391 32.740 58.640 1.00 27.91 104 ILE A C 1
ATOM 697 O O . ILE A 1 125 ? 20.085 33.586 59.477 1.00 26.74 104 ILE A O 1
ATOM 702 N N . PRO A 1 126 ? 19.895 32.780 57.400 1.00 26.58 105 PRO A N 1
ATOM 703 C CA . PRO A 1 126 ? 18.983 33.903 57.151 1.00 27.13 105 PRO A CA 1
ATOM 704 C C . PRO A 1 126 ? 17.664 33.770 57.920 0.50 20.35 105 PRO A C 1
ATOM 705 O O . PRO A 1 126 ? 17.353 32.710 58.469 1.00 27.36 105 PRO A O 1
ATOM 709 N N . PRO A 1 127 ? 16.887 34.858 58.002 1.00 27.56 106 PRO A N 1
ATOM 710 C CA . PRO A 1 127 ? 15.614 34.779 58.726 1.00 28.03 106 PRO A CA 1
ATOM 711 C C . PRO A 1 127 ? 14.551 34.003 57.959 1.00 29.25 106 PRO A C 1
ATOM 712 O O . PRO A 1 127 ? 14.695 33.743 56.766 1.00 27.23 106 PRO A O 1
ATOM 716 N N . LYS A 1 128 ? 13.493 33.619 58.661 1.00 27.31 107 LYS A N 1
ATOM 717 C CA . LYS A 1 128 ? 12.384 32.911 58.041 1.00 28.55 107 LYS A CA 1
ATOM 718 C C . LYS A 1 128 ? 11.179 33.845 58.097 1.00 30.31 107 LYS A C 1
ATOM 719 O O . LYS A 1 128 ? 11.180 34.813 58.862 1.00 25.23 107 LYS A O 1
ATOM 725 N N . GLU A 1 129 ? 10.169 33.574 57.274 1.00 22.17 108 GLU A N 1
ATOM 726 C CA . GLU A 1 129 ? 8.960 34.383 57.272 1.00 21.69 108 GLU A CA 1
ATOM 727 C C . GLU A 1 129 ? 7.743 33.473 57.150 1.00 22.89 108 GLU A C 1
ATOM 728 O O . GLU A 1 129 ? 7.779 32.463 56.443 1.00 24.88 108 GLU A O 1
ATOM 734 N N . TYR A 1 130 ? 6.671 33.830 57.848 1.00 21.46 109 TYR A N 1
ATOM 735 C CA . TYR A 1 130 ? 5.441 33.038 57.836 1.00 26.21 109 TYR A CA 1
ATOM 736 C C . TYR A 1 130 ? 4.215 33.933 57.812 1.00 26.90 109 TYR A C 1
ATOM 737 O O . TYR A 1 130 ? 4.274 35.096 58.214 1.00 24.28 109 TYR A O 1
ATOM 746 N N . VAL A 1 131 ? 3.102 33.388 57.327 1.00 20.70 110 VAL A N 1
ATOM 747 C CA . VAL A 1 131 ? 1.843 34.110 57.389 1.00 19.56 110 VAL A CA 1
ATOM 748 C C . VAL A 1 131 ? 1.117 33.215 58.386 1.00 24.08 110 VAL A C 1
ATOM 749 O O . VAL A 1 131 ? 1.127 31.988 58.244 1.00 24.15 110 VAL A O 1
ATOM 753 N N . CYS A 1 132 ? 0.506 33.815 59.400 1.00 23.74 111 CYS A N 1
ATOM 754 C CA . CYS A 1 132 ? -0.140 33.036 60.451 1.00 23.71 111 CYS A CA 1
ATOM 755 C C . CYS A 1 132 ? -1.534 33.514 60.823 1.00 22.93 111 CYS A C 1
ATOM 756 O O . CYS A 1 132 ? -1.791 34.716 60.880 1.00 26.44 111 CYS A O 1
ATOM 759 N N . LEU A 1 133 ? -2.440 32.566 61.056 1.00 20.92 112 LEU A N 1
ATOM 760 C CA . LEU A 1 133 ? -3.796 32.900 61.465 1.00 23.53 112 LEU A CA 1
ATOM 761 C C . LEU A 1 133 ? -3.908 32.510 62.931 1.00 24.96 112 LEU A C 1
ATOM 762 O O . LEU A 1 133 ? -3.803 31.333 63.291 1.00 27.52 112 LEU A O 1
ATOM 767 N N . MET A 1 134 ? -4.091 33.528 63.763 1.00 25.65 113 MET A N 1
ATOM 768 C CA . MET A 1 134 ? -4.204 33.390 65.213 1.00 27.90 113 MET A CA 1
ATOM 769 C C . MET A 1 134 ? -5.644 33.652 65.655 1.00 25.89 113 MET A C 1
ATOM 770 O O . MET A 1 134 ? -6.307 34.550 65.135 1.00 24.69 113 MET A O 1
ATOM 775 N N . HIS A 1 135 ? -6.132 32.867 66.608 1.00 24.33 114 HIS A N 1
ATOM 776 C CA . HIS A 1 135 ? -7.487 33.063 67.092 1.00 22.65 114 HIS A CA 1
ATOM 777 C C . HIS A 1 135 ? -7.476 33.480 68.561 1.00 24.66 114 HIS A C 1
ATOM 778 O O . HIS A 1 135 ? -7.107 32.700 69.436 1.00 25.20 114 HIS A O 1
ATOM 785 N N . LEU A 1 136 ? -7.862 34.723 68.818 1.00 27.50 115 LEU A N 1
ATOM 786 C CA . LEU A 1 136 ? -7.908 35.249 70.181 1.00 27.19 115 LEU A CA 1
ATOM 787 C C . LEU A 1 136 ? -9.085 34.632 70.923 1.00 30.73 115 LEU A C 1
ATOM 788 O O . LEU A 1 136 ? -10.101 34.308 70.309 1.00 29.99 115 LEU A O 1
ATOM 793 N N . HIS A 1 137 ? -8.953 34.479 72.237 1.00 30.11 116 HIS A N 1
ATOM 794 C CA . HIS A 1 137 ? -10.031 33.910 73.045 1.00 33.74 116 HIS A CA 1
ATOM 795 C C . HIS A 1 137 ? -11.132 34.952 73.246 1.00 32.91 116 HIS A C 1
ATOM 796 O O . HIS A 1 137 ? -12.314 34.618 73.373 1.00 31.28 116 HIS A O 1
ATOM 803 N N . ARG A 1 138 ? -10.722 36.216 73.275 1.00 31.27 117 ARG A N 1
ATOM 804 C CA . ARG A 1 138 ? -11.622 37.349 73.431 1.00 32.14 117 ARG A CA 1
ATOM 805 C C . ARG A 1 138 ? -11.172 38.417 72.431 1.00 31.23 117 ARG A C 1
ATOM 806 O O . ARG A 1 138 ? -9.977 38.621 72.234 1.00 33.40 117 ARG A O 1
ATOM 809 N N . ASP A 1 139 ? -12.121 39.099 71.803 1.00 26.84 118 ASP A N 1
ATOM 810 C CA . ASP A 1 139 ? -11.781 40.113 70.807 1.00 30.11 118 ASP A CA 1
ATOM 811 C C . ASP A 1 139 ? -10.932 41.248 71.375 1.00 32.77 118 ASP A C 1
ATOM 812 O O . ASP A 1 139 ? -11.052 41.603 72.547 1.00 29.90 118 ASP A O 1
ATOM 817 N N . ALA A 1 140 ? -10.054 41.799 70.543 1.00 31.00 119 ALA A N 1
ATOM 818 C CA . ALA A 1 140 ? -9.192 42.910 70.953 1.00 32.82 119 ALA A CA 1
ATOM 819 C C . ALA A 1 140 ? -9.218 43.957 69.851 1.00 30.93 119 ALA A C 1
ATOM 820 O O . ALA A 1 140 ? -9.413 43.624 68.683 1.00 30.54 119 ALA A O 1
ATOM 822 N N . SER A 1 141 ? -9.024 45.220 70.215 1.00 29.41 120 SER A N 1
ATOM 823 C CA . SER A 1 141 ? -9.046 46.286 69.224 1.00 30.81 120 SER A CA 1
ATOM 824 C C . SER A 1 141 ? -7.820 46.198 68.323 1.00 30.70 120 SER A C 1
ATOM 825 O O . SER A 1 141 ? -6.776 45.683 68.723 1.00 30.07 120 SER A O 1
ATOM 828 N N . GLU A 1 142 ? -7.955 46.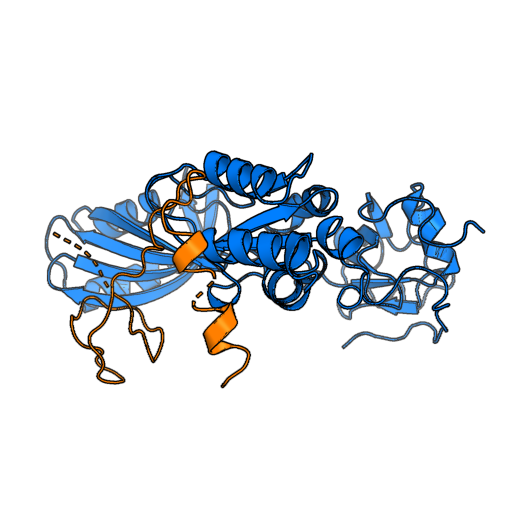712 67.106 1.00 29.86 121 GLU A N 1
ATOM 829 C CA . GLU A 1 142 ? -6.858 46.707 66.151 1.00 33.96 121 GLU A CA 1
ATOM 830 C C . GLU A 1 142 ? -5.686 47.544 66.685 1.00 36.26 121 GLU A C 1
ATOM 831 O O . GLU A 1 142 ? -4.515 47.225 66.459 1.00 31.58 121 GLU A O 1
ATOM 837 N N . GLU A 1 143 ? -6.004 48.609 67.412 1.00 32.10 122 GLU A N 1
ATOM 838 C CA . GLU A 1 143 ? -4.963 49.460 67.988 1.00 38.32 122 GLU A CA 1
ATOM 839 C C . GLU A 1 143 ? -4.135 48.691 69.026 1.00 34.19 122 GLU A C 1
ATOM 840 O O . GLU A 1 143 ? -2.915 48.807 69.058 1.00 34.00 122 GLU A O 1
ATOM 846 N N . ASP A 1 144 ? -4.790 47.910 69.877 1.00 28.04 123 ASP A N 1
ATOM 847 C CA . ASP A 1 144 ? -4.063 47.139 70.882 1.00 30.81 123 ASP A CA 1
ATOM 848 C C . ASP A 1 144 ? -3.177 46.050 70.264 1.00 34.98 123 ASP A C 1
ATOM 849 O O . ASP A 1 144 ? -2.084 45.762 70.762 1.00 29.44 123 ASP A O 1
ATOM 854 N N . ILE A 1 145 ? -3.656 45.444 69.182 1.00 32.37 124 ILE A N 1
ATOM 855 C CA . ILE A 1 145 ? -2.885 44.412 68.480 1.00 26.50 124 ILE A CA 1
ATOM 856 C C . ILE A 1 145 ? -1.628 45.032 67.866 1.00 22.32 124 ILE A C 1
ATOM 857 O O . ILE A 1 145 ? -0.528 44.478 67.965 1.00 24.88 124 ILE A O 1
ATOM 862 N N . LEU A 1 146 ? -1.797 46.181 67.219 1.00 25.80 125 LEU A N 1
ATOM 863 C CA . LEU A 1 146 ? -0.672 46.886 66.607 1.00 30.11 125 LEU A CA 1
ATOM 864 C C . LEU A 1 146 ? 0.364 47.258 67.661 1.00 32.62 125 LEU A C 1
ATOM 865 O O . LEU A 1 146 ? 1.569 47.124 67.446 1.00 31.87 125 LEU A O 1
ATOM 870 N N . ARG A 1 147 ? -0.118 47.729 68.804 1.00 31.68 126 ARG A N 1
ATOM 871 C CA . ARG A 1 147 ? 0.771 48.112 69.885 1.00 31.86 126 ARG A CA 1
ATOM 872 C C . ARG A 1 147 ? 1.565 46.897 70.364 1.00 29.42 126 ARG A C 1
ATOM 873 O O . ARG A 1 147 ? 2.785 46.963 70.509 1.00 32.86 126 ARG A O 1
ATOM 881 N N . VAL A 1 148 ? 0.878 45.781 70.589 1.00 31.56 127 VAL A N 1
ATOM 882 C CA . VAL A 1 148 ? 1.551 44.572 71.052 1.00 27.64 127 VAL A CA 1
ATOM 883 C C . VAL A 1 148 ? 2.533 44.024 70.005 1.00 30.15 127 VAL A C 1
ATOM 884 O O . VAL A 1 148 ? 3.578 43.476 70.359 1.00 32.19 127 VAL A O 1
ATOM 888 N N . PHE A 1 149 ? 2.206 44.171 68.722 1.00 30.68 128 PHE A N 1
ATOM 889 C CA . PHE A 1 149 ? 3.105 43.701 67.670 1.00 28.04 128 PHE A CA 1
ATOM 890 C C . PHE A 1 149 ? 4.424 44.468 67.777 1.00 34.38 128 PHE A C 1
ATOM 891 O O . PHE A 1 149 ? 5.502 43.908 67.554 1.00 35.77 128 PHE A O 1
ATOM 899 N N . LYS A 1 150 ? 4.337 45.751 68.125 1.00 37.35 129 LYS A N 1
ATOM 900 C CA . LYS A 1 150 ? 5.533 46.574 68.283 1.00 38.77 129 LYS A CA 1
ATOM 901 C C . LYS A 1 150 ? 6.309 46.076 69.496 1.00 36.41 129 LYS A C 1
ATOM 902 O O . LYS A 1 150 ? 7.533 45.962 69.466 1.00 40.83 129 LYS A O 1
ATOM 908 N N . GLU A 1 151 ? 5.582 45.776 70.563 1.00 35.22 130 GLU A N 1
ATOM 909 C CA . GLU A 1 151 ? 6.195 45.277 71.785 1.00 38.42 130 GLU A CA 1
ATOM 910 C C . GLU A 1 151 ? 6.958 43.980 71.548 1.00 42.49 130 GLU A C 1
ATOM 911 O O . GLU A 1 151 ? 7.976 43.725 72.199 1.00 39.25 130 GLU A O 1
ATOM 917 N N . PHE A 1 152 ? 6.468 43.159 70.624 1.00 37.85 131 PHE A N 1
ATOM 918 C CA . PHE A 1 152 ? 7.129 41.893 70.333 1.00 37.12 131 PHE A CA 1
ATOM 919 C C . PHE A 1 152 ? 8.214 42.015 69.277 1.00 35.63 131 PHE A C 1
ATOM 920 O O . PHE A 1 152 ? 9.036 41.116 69.116 1.00 39.97 131 PHE A O 1
ATOM 928 N N . THR A 1 153 ? 8.224 43.133 68.563 1.00 36.12 132 THR A N 1
ATOM 929 C CA . THR A 1 153 ? 9.238 43.354 67.546 1.00 39.40 132 THR A CA 1
ATOM 930 C C . THR A 1 153 ? 10.584 43.532 68.244 1.00 45.00 132 THR A C 1
ATOM 931 O O . THR A 1 153 ? 10.763 44.455 69.038 1.00 42.31 132 THR A O 1
ATOM 935 N N . GLY A 1 154 ? 11.523 42.639 67.946 1.00 47.24 133 GLY A N 1
ATOM 936 C CA . GLY A 1 154 ? 12.838 42.697 68.561 1.00 47.81 133 GLY A CA 1
ATOM 937 C C . GLY A 1 154 ? 13.174 41.380 69.238 1.00 51.46 133 GLY A C 1
ATOM 938 O O . GLY A 1 154 ? 12.771 40.317 68.767 1.00 48.70 133 GLY A O 1
ATOM 939 N N . ARG A 1 155 ? 13.901 41.441 70.350 1.00 50.58 134 ARG A N 1
ATOM 940 C CA . ARG A 1 155 ? 14.284 40.233 71.078 1.00 55.59 134 ARG A CA 1
ATOM 941 C C . ARG A 1 155 ? 13.174 39.732 71.997 1.00 55.90 134 ARG A C 1
ATOM 942 O O . ARG A 1 155 ? 12.506 40.520 72.662 1.00 59.04 134 ARG A O 1
ATOM 950 N N . ILE A 1 156 ? 12.982 38.416 72.023 1.00 56.15 135 ILE A N 1
ATOM 951 C CA . ILE A 1 156 ? 11.974 37.794 72.878 1.00 57.82 135 ILE A CA 1
ATOM 952 C C . ILE A 1 156 ? 12.558 36.496 73.431 1.00 59.00 135 ILE A C 1
ATOM 953 O O . ILE A 1 156 ? 13.646 36.084 73.025 1.00 57.43 135 ILE A O 1
ATOM 958 N N . TYR A 1 157 ? 11.846 35.860 74.359 1.00 60.27 136 TYR A N 1
ATOM 959 C CA . TYR A 1 157 ? 12.323 34.613 74.954 1.00 60.55 136 TYR A CA 1
ATOM 960 C C . TYR A 1 157 ? 11.343 33.457 74.785 1.00 59.69 136 TYR A C 1
ATOM 961 O O . TYR A 1 157 ? 10.130 33.643 74.896 1.00 60.28 136 TYR A O 1
ATOM 970 N N . GLN A 1 158 ? 11.879 32.262 74.530 1.00 57.97 137 GLN A N 1
ATOM 971 C CA . GLN A 1 158 ? 11.074 31.046 74.353 1.00 59.59 137 GLN A CA 1
ATOM 972 C C . GLN A 1 158 ? 11.882 29.792 74.709 1.00 63.73 137 GLN A C 1
ATOM 973 O O . GLN A 1 158 ? 13.107 29.777 74.590 1.00 64.78 137 GLN A O 1
ATOM 979 N N . ARG A 1 159 ? 11.179 28.737 75.118 1.00 66.95 138 ARG A N 1
ATOM 980 C CA . ARG A 1 159 ? 11.807 27.457 75.463 1.00 67.52 138 ARG A CA 1
ATOM 981 C C . ARG A 1 159 ? 11.206 26.341 74.621 1.00 65.28 138 ARG A C 1
ATOM 982 O O . ARG A 1 159 ? 9.984 26.158 74.602 1.00 66.75 138 ARG A O 1
ATOM 985 N N . ARG A 1 171 ? 15.461 30.280 75.221 1.00 69.61 150 ARG A N 1
ATOM 986 C CA . ARG A 1 171 ? 16.229 30.802 74.096 1.00 68.67 150 ARG A CA 1
ATOM 987 C C . ARG A 1 171 ? 15.800 32.229 73.830 1.00 67.22 150 ARG A C 1
ATOM 988 O O . ARG A 1 171 ? 14.684 32.632 74.170 1.00 70.16 150 ARG A O 1
ATOM 991 N N . ILE A 1 172 ? 16.700 32.999 73.234 1.00 63.42 151 ILE A N 1
ATOM 992 C CA . ILE A 1 172 ? 16.410 34.380 72.879 1.00 60.24 151 ILE A CA 1
ATOM 993 C C . ILE A 1 172 ? 16.333 34.389 71.354 1.00 51.64 151 ILE A C 1
ATOM 994 O O . ILE A 1 172 ? 17.294 34.040 70.676 1.00 44.03 151 ILE A O 1
ATOM 999 N N . ARG A 1 173 ? 15.180 34.762 70.817 1.00 49.24 152 ARG A N 1
ATOM 1000 C CA . ARG A 1 173 ? 15.009 34.807 69.370 1.00 45.68 152 ARG A CA 1
ATOM 1001 C C . ARG A 1 173 ? 14.652 36.219 68.954 1.00 46.72 152 ARG A C 1
ATOM 1002 O O . ARG A 1 173 ? 14.024 36.950 69.718 1.00 47.86 152 ARG A O 1
ATOM 1010 N N . LYS A 1 174 ? 15.051 36.606 67.747 1.00 39.27 153 LYS A N 1
ATOM 1011 C CA . LYS A 1 174 ? 14.759 37.946 67.260 1.00 42.57 153 LYS A CA 1
ATOM 1012 C C . LYS A 1 174 ? 13.555 37.954 66.315 1.00 42.85 153 LYS A C 1
ATOM 1013 O O . LYS A 1 174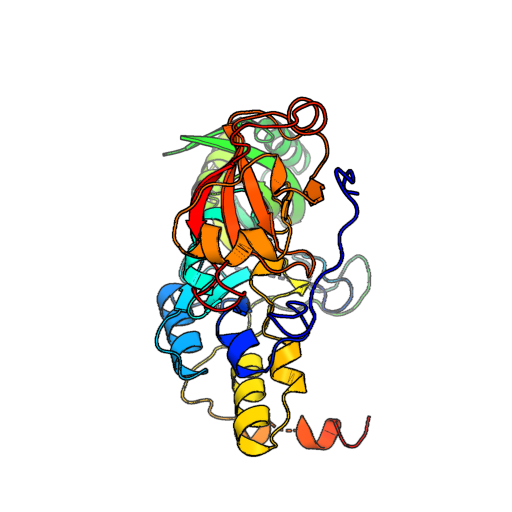 ? 13.428 37.101 65.429 1.00 39.97 153 LYS A O 1
ATOM 1017 N N . ILE A 1 175 ? 12.664 38.914 66.535 1.00 36.10 154 ILE A N 1
ATOM 1018 C CA . ILE A 1 175 ? 11.478 39.091 65.712 1.00 36.17 154 ILE A CA 1
ATOM 1019 C C . ILE A 1 175 ? 11.772 40.358 64.931 1.00 39.06 154 ILE A C 1
ATOM 1020 O O . ILE A 1 175 ? 11.757 41.458 65.484 1.00 35.99 154 ILE A O 1
ATOM 1025 N N . HIS A 1 176 ? 12.058 40.195 63.647 1.00 32.34 155 HIS A N 1
ATOM 1026 C CA . HIS A 1 176 ? 12.385 41.328 62.809 1.00 36.10 155 HIS A CA 1
ATOM 1027 C C . HIS A 1 176 ? 11.184 42.148 62.381 1.00 38.13 155 HIS A C 1
ATOM 1028 O O . HIS A 1 176 ? 11.224 43.373 62.425 1.00 35.85 155 HIS A O 1
ATOM 1035 N N . GLU A 1 177 ? 10.125 41.469 61.950 1.00 33.48 156 GLU A N 1
ATOM 1036 C CA . GLU A 1 177 ? 8.930 42.151 61.494 1.00 31.07 156 GLU A CA 1
ATOM 1037 C C . GLU A 1 177 ? 7.678 41.419 61.955 1.00 27.84 156 GLU A C 1
ATOM 1038 O O . GLU A 1 177 ? 7.660 40.197 62.053 1.00 26.11 156 GLU A O 1
ATOM 1044 N N . LEU A 1 178 ? 6.640 42.184 62.261 1.00 27.46 157 LEU A N 1
ATOM 1045 C CA . LEU A 1 178 ? 5.378 41.624 62.710 1.00 29.42 157 LEU A CA 1
ATOM 1046 C C . LEU A 1 178 ? 4.352 42.590 62.116 1.00 32.16 157 LEU A C 1
ATOM 1047 O O . LEU A 1 178 ? 4.201 43.718 62.587 1.00 36.29 157 LEU A O 1
ATOM 1052 N N . GLU A 1 179 ? 3.666 42.140 61.070 1.00 24.27 158 GLU A N 1
ATOM 1053 C CA . GLU A 1 179 ? 2.680 42.957 60.353 1.00 24.57 158 GLU A CA 1
ATOM 1054 C C . GLU A 1 179 ? 1.266 42.409 60.403 1.00 27.93 158 GLU A C 1
ATOM 1055 O O . GLU A 1 179 ? 1.049 41.226 60.153 1.00 25.56 158 GLU A O 1
ATOM 1061 N N . LEU A 1 180 ? 0.307 43.279 60.714 1.00 25.58 159 LEU A N 1
ATOM 1062 C CA . LEU A 1 180 ? -1.097 42.892 60.753 1.00 26.81 159 LEU A CA 1
ATOM 1063 C C . LEU A 1 180 ? -1.591 42.911 59.306 1.00 30.37 159 LEU A C 1
ATOM 1064 O O . LEU A 1 180 ? -1.600 43.960 58.664 1.00 30.13 159 LEU A O 1
ATOM 1069 N N . LEU A 1 181 ? -1.986 41.747 58.796 1.00 32.04 160 LEU A N 1
ATOM 1070 C CA . LEU A 1 181 ? -2.466 41.625 57.418 1.00 27.87 160 LEU A CA 1
ATOM 1071 C C . LEU A 1 181 ? -3.977 41.796 57.313 1.00 31.17 160 LEU A C 1
ATOM 1072 O O . LEU A 1 181 ? -4.483 42.427 56.386 1.00 28.79 160 LEU A O 1
ATOM 1077 N N . ASP A 1 182 ? -4.701 41.220 58.264 1.00 28.76 161 ASP A N 1
ATOM 1078 C CA . ASP A 1 182 ? -6.147 41.324 58.247 1.00 28.06 161 ASP A CA 1
ATOM 1079 C C . ASP A 1 182 ? -6.696 40.882 59.590 1.00 26.56 161 ASP A C 1
ATOM 1080 O O . ASP A 1 182 ? -6.028 40.174 60.342 1.00 24.51 161 ASP A O 1
ATOM 1085 N N . LYS A 1 183 ? -7.917 41.310 59.886 1.00 27.06 162 LYS A N 1
ATOM 1086 C CA . LYS A 1 183 ? -8.555 40.968 61.143 1.00 25.07 162 LYS A CA 1
ATOM 1087 C C . LYS A 1 183 ? -10.062 40.889 60.995 1.00 30.56 162 LYS A C 1
ATOM 1088 O O . LYS A 1 183 ? -10.675 41.723 60.328 1.00 28.98 162 LYS A O 1
ATOM 1094 N N . ASP A 1 184 ? -10.648 39.874 61.620 1.00 28.91 163 ASP A N 1
ATOM 1095 C CA . ASP A 1 184 ? -12.093 39.693 61.615 1.00 34.77 163 ASP A CA 1
ATOM 1096 C C . ASP A 1 184 ? -12.447 39.160 62.990 1.00 34.57 163 ASP A C 1
ATOM 1097 O O . ASP A 1 184 ? -12.312 37.960 63.259 1.00 30.41 163 ASP A O 1
ATOM 1102 N N . GLY A 1 185 ? -12.891 40.060 63.860 1.00 33.60 164 GLY A N 1
ATOM 1103 C CA . GLY A 1 185 ? -13.228 39.657 65.207 1.00 29.64 164 GLY A CA 1
ATOM 1104 C C . GLY A 1 185 ? -11.987 39.105 65.874 1.00 27.82 164 GLY A C 1
ATOM 1105 O O . GLY A 1 185 ? -10.916 39.720 65.823 1.00 28.69 164 GLY A O 1
ATOM 1106 N N . LYS A 1 186 ? -12.124 37.930 66.478 1.00 27.40 165 LYS A N 1
ATOM 1107 C CA . LYS A 1 186 ? -11.020 37.284 67.175 1.00 26.55 165 LYS A CA 1
ATOM 1108 C C . LYS A 1 186 ? -9.990 36.644 66.251 1.00 26.84 165 LYS A C 1
ATOM 1109 O O . LYS A 1 186 ? -8.963 36.150 66.712 1.00 27.75 165 LYS A O 1
ATOM 1115 N N . ASP A 1 187 ? -10.261 36.651 64.949 1.00 27.49 166 ASP A N 1
ATOM 1116 C CA . ASP A 1 187 ? -9.331 36.062 63.991 1.00 27.99 166 ASP A CA 1
ATOM 1117 C C . ASP A 1 187 ? -8.374 37.121 63.463 1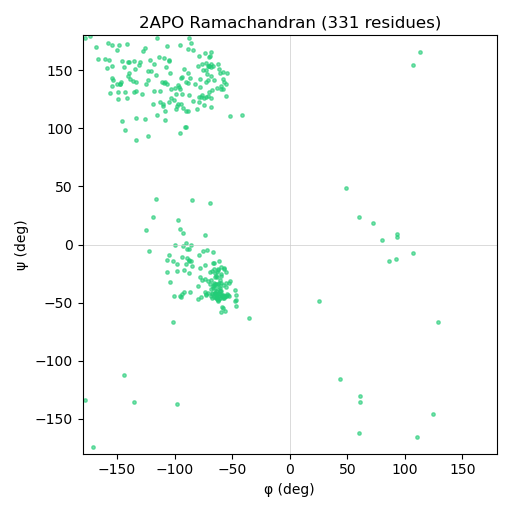.00 23.26 166 ASP A C 1
ATOM 1118 O O . ASP A 1 187 ? -8.792 38.086 62.819 1.00 24.92 166 ASP A O 1
ATOM 1123 N N . VAL A 1 188 ? -7.088 36.918 63.740 1.00 20.59 167 VAL A N 1
ATOM 1124 C CA . VAL A 1 188 ? -6.029 37.840 63.347 1.00 23.32 167 VAL A CA 1
ATOM 1125 C C . VAL A 1 188 ? -5.024 37.178 62.408 1.00 19.40 167 VAL A C 1
ATOM 1126 O O . VAL A 1 188 ? -4.392 36.186 62.761 1.00 25.83 167 VAL A O 1
ATOM 1130 N N . LEU A 1 189 ? -4.880 37.747 61.217 1.00 22.56 168 LEU A N 1
ATOM 1131 C CA . LEU A 1 189 ? -3.953 37.227 60.218 1.00 22.95 168 LEU A CA 1
ATOM 1132 C C . LEU A 1 189 ? -2.752 38.165 60.179 1.00 21.98 168 LEU A C 1
ATOM 1133 O O . LEU A 1 189 ? -2.903 39.368 59.939 1.00 25.05 168 LEU A O 1
ATOM 1138 N N . PHE A 1 190 ? -1.564 37.616 60.417 1.00 21.82 169 PHE A N 1
ATOM 1139 C CA . PHE A 1 190 ? -0.359 38.426 60.429 1.00 19.87 169 PHE A CA 1
ATOM 1140 C C . PHE A 1 190 ? 0.843 37.769 59.773 1.00 26.34 169 PHE A C 1
ATOM 1141 O O . PHE A 1 190 ? 0.918 36.544 59.643 1.00 26.11 169 PHE A O 1
ATOM 1149 N N . ARG A 1 191 ? 1.777 38.611 59.353 1.00 23.29 170 ARG A N 1
ATOM 1150 C CA . ARG A 1 191 ? 3.010 38.155 58.744 1.00 24.56 170 ARG A CA 1
ATOM 1151 C C . ARG A 1 191 ? 4.096 38.369 59.789 1.00 24.19 170 ARG A C 1
ATOM 1152 O O . ARG A 1 191 ? 4.117 39.395 60.480 1.00 26.82 170 ARG A O 1
ATOM 1160 N N . VAL A 1 192 ? 4.983 37.393 59.917 1.00 23.35 171 VAL A N 1
ATOM 1161 C CA . VAL A 1 192 ? 6.083 37.500 60.859 1.00 24.96 171 VAL A CA 1
ATOM 1162 C C . VAL A 1 192 ? 7.388 37.051 60.205 1.00 28.50 171 VAL A C 1
ATOM 1163 O O . VAL A 1 192 ? 7.444 36.000 59.551 1.00 23.45 171 VAL A O 1
ATOM 1167 N N . LYS A 1 193 ? 8.421 37.876 60.362 1.00 28.72 172 LYS A N 1
ATOM 1168 C CA . LYS A 1 193 ? 9.756 37.588 59.847 1.00 29.96 172 LYS A CA 1
ATOM 1169 C C . LYS A 1 193 ? 10.554 37.396 61.128 1.00 26.70 172 LYS A C 1
ATOM 1170 O O . LYS A 1 193 ? 10.593 38.289 61.976 1.00 29.71 172 LYS A O 1
ATOM 1176 N N . CYS A 1 194 ? 11.186 36.240 61.278 1.00 23.97 173 CYS A N 1
ATOM 1177 C CA . CYS A 1 194 ? 11.909 35.952 62.507 1.00 27.01 173 CYS A CA 1
ATOM 1178 C C . CYS A 1 194 ? 13.139 35.074 62.348 1.00 32.41 173 CYS A C 1
ATOM 1179 O O . CYS A 1 194 ? 13.386 34.500 61.291 1.00 33.42 173 CYS A O 1
ATOM 1182 N N . GLN A 1 195 ? 13.895 34.958 63.435 1.00 31.26 174 GLN A N 1
ATOM 1183 C CA . GLN A 1 195 ? 15.100 34.144 63.456 1.00 29.46 174 GLN A CA 1
ATOM 1184 C C . GLN A 1 195 ? 14.703 32.668 63.439 1.00 29.85 174 GLN A C 1
ATOM 1185 O O . GLN A 1 195 ? 13.654 32.296 63.969 1.00 27.35 174 GLN A O 1
ATOM 1191 N N . SER A 1 196 ? 15.523 31.833 62.807 1.00 26.73 175 SER A N 1
ATOM 1192 C CA . SER A 1 196 ? 15.243 30.400 62.756 1.00 30.81 175 SER A CA 1
ATOM 1193 C C . SER A 1 196 ? 15.137 29.876 64.184 1.00 33.36 175 SER A C 1
ATOM 1194 O O . SER A 1 196 ? 15.791 30.396 65.087 1.00 33.84 175 SER A O 1
ATOM 1197 N N . GLY A 1 197 ? 14.310 28.859 64.393 1.00 34.16 176 GLY A N 1
ATOM 1198 C CA . GLY A 1 197 ? 14.166 28.306 65.731 1.00 36.39 176 GLY A CA 1
ATOM 1199 C C . GLY A 1 197 ? 13.044 28.929 66.543 1.00 34.98 176 GLY A C 1
ATOM 1200 O O . GLY A 1 197 ? 12.674 28.412 67.598 1.00 43.57 176 GLY A O 1
ATOM 1201 N N . THR A 1 198 ? 12.510 30.046 66.060 1.00 34.02 177 THR A N 1
ATOM 1202 C CA . THR A 1 198 ? 11.412 30.731 66.734 1.00 32.44 177 THR A CA 1
ATOM 1203 C C . THR A 1 198 ? 10.152 29.888 66.576 1.00 35.14 177 THR A C 1
ATOM 1204 O O . THR A 1 198 ? 9.806 29.503 65.459 1.00 32.25 177 THR A O 1
ATOM 1208 N N . TYR A 1 199 ? 9.480 29.584 67.684 1.00 34.48 178 TYR A N 1
ATOM 1209 C CA . TYR A 1 199 ? 8.247 28.801 67.627 1.00 36.47 178 TYR A CA 1
ATOM 1210 C C . TYR A 1 199 ? 7.085 29.765 67.438 1.00 34.52 178 TYR A C 1
ATOM 1211 O O . TYR A 1 199 ? 6.799 30.587 68.306 1.00 33.59 178 TYR A O 1
ATOM 1220 N N . ILE A 1 200 ? 6.422 29.671 66.294 1.00 31.52 179 ILE A N 1
ATOM 1221 C CA . ILE A 1 200 ? 5.315 30.565 66.006 1.00 30.21 179 ILE A CA 1
ATOM 1222 C C . ILE A 1 200 ? 4.095 30.241 66.864 1.00 29.17 179 ILE A C 1
ATOM 1223 O O . ILE A 1 200 ? 3.331 31.132 67.217 1.00 27.44 179 ILE A O 1
ATOM 1228 N N . ARG A 1 201 ? 3.914 28.971 67.213 1.00 28.84 180 ARG A N 1
ATOM 1229 C CA . ARG A 1 201 ? 2.771 28.593 68.036 1.00 32.32 180 ARG A CA 1
ATOM 1230 C C . ARG A 1 201 ? 2.889 29.290 69.396 1.00 33.61 180 ARG A C 1
ATOM 1231 O O . ARG A 1 201 ? 1.908 29.817 69.923 1.00 31.38 180 ARG A O 1
ATOM 1239 N N . LYS A 1 202 ? 4.098 29.303 69.951 1.00 33.27 181 LYS A N 1
ATOM 1240 C CA . LYS A 1 202 ? 4.345 29.948 71.239 1.00 32.05 181 LYS A CA 1
ATOM 1241 C C . LYS A 1 202 ? 4.237 31.468 71.122 1.00 32.09 181 LYS A C 1
ATOM 1242 O O . LYS A 1 202 ? 3.802 32.140 72.062 1.00 28.49 181 LYS A O 1
ATOM 1247 N N . LEU A 1 203 ? 4.642 32.014 69.976 1.00 30.84 182 LEU A N 1
ATOM 1248 C CA . LEU A 1 203 ? 4.552 33.458 69.769 1.00 28.90 182 LEU A CA 1
ATOM 1249 C C . LEU A 1 203 ? 3.080 33.881 69.806 1.00 29.96 182 LEU A C 1
ATOM 1250 O O . LEU A 1 203 ? 2.739 34.930 70.365 1.00 25.81 182 LEU A O 1
ATOM 1255 N N . CYS A 1 204 ? 2.204 33.068 69.219 1.00 24.40 183 CYS A N 1
ATOM 1256 C CA . CYS A 1 204 ? 0.779 33.393 6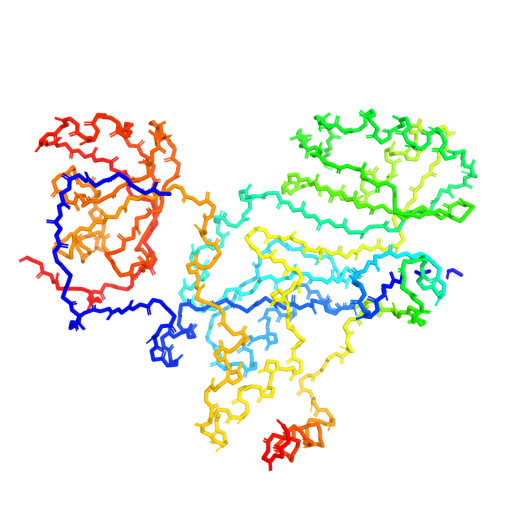9.220 1.00 26.18 183 CYS A CA 1
ATOM 1257 C C . CYS A 1 204 ? 0.225 33.397 70.641 1.00 29.60 183 CYS A C 1
ATOM 1258 O O . CYS A 1 204 ? -0.581 34.256 71.000 1.00 25.53 183 CYS A O 1
ATOM 1261 N N . GLU A 1 205 ? 0.663 32.439 71.449 1.00 29.42 184 GLU A N 1
ATOM 1262 C CA . GLU A 1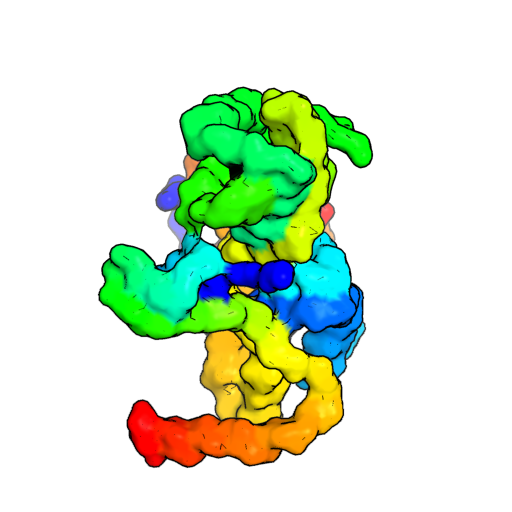 205 ? 0.191 32.349 72.827 1.00 35.61 184 GLU A CA 1
ATOM 1263 C C . GLU A 1 205 ? 0.617 33.563 73.642 1.00 34.14 184 GLU A C 1
ATOM 1264 O O . GLU A 1 205 ? -0.195 34.155 74.358 1.00 30.14 184 GLU A O 1
ATOM 1270 N N . ASP A 1 206 ? 1.887 33.941 73.519 1.00 33.76 185 ASP A N 1
ATOM 1271 C CA . ASP A 1 206 ? 2.403 35.082 74.258 1.00 36.60 185 ASP A CA 1
ATOM 1272 C C . ASP A 1 206 ? 1.758 36.380 73.807 1.00 36.67 185 ASP A C 1
ATOM 1273 O O . ASP A 1 206 ? 1.563 37.286 74.612 1.00 32.07 185 ASP A O 1
ATOM 1278 N N . ILE A 1 207 ? 1.424 36.483 72.524 1.00 31.69 186 ILE A N 1
ATOM 1279 C CA . ILE A 1 207 ? 0.770 37.695 72.047 1.00 28.56 186 ILE A CA 1
ATOM 1280 C C . ILE A 1 207 ? -0.633 37.753 72.652 1.00 31.45 186 ILE A C 1
ATOM 1281 O O . ILE A 1 207 ? -1.120 38.823 73.025 1.00 28.68 186 ILE A O 1
ATOM 1286 N N . GLY A 1 208 ? -1.276 36.594 72.753 1.00 31.86 187 GLY A N 1
ATOM 1287 C CA . GLY A 1 208 ? -2.609 36.539 73.327 1.00 31.97 187 GLY A CA 1
ATOM 1288 C C . GLY A 1 208 ? -2.584 37.008 74.770 1.00 35.90 187 GLY A C 1
ATOM 1289 O O . GLY A 1 208 ? -3.446 37.780 75.199 1.00 33.85 187 GLY A O 1
ATOM 1290 N N . GLU A 1 209 ? -1.590 36.543 75.522 1.00 33.97 188 GLU A N 1
ATOM 1291 C CA . GLU A 1 209 ? -1.447 36.926 76.921 1.00 38.69 188 GLU A CA 1
ATOM 1292 C C . GLU A 1 209 ? -1.108 38.410 77.050 1.00 41.93 188 GLU A C 1
ATOM 1293 O O . GLU A 1 209 ? -1.589 39.083 77.962 1.00 43.60 188 GLU A O 1
ATOM 1299 N N . ALA A 1 210 ? -0.293 38.923 76.129 1.00 38.18 189 ALA A N 1
ATOM 1300 C CA . ALA A 1 210 ? 0.097 40.332 76.153 1.00 38.38 189 ALA A CA 1
ATOM 1301 C C . ALA A 1 210 ? -1.098 41.247 75.899 1.00 38.87 189 ALA A C 1
ATOM 1302 O O . ALA A 1 210 ? -1.068 42.430 76.244 1.00 37.07 189 ALA A O 1
ATOM 1304 N N . LEU A 1 211 ? -2.137 40.688 75.284 1.00 36.53 190 LEU A N 1
ATOM 1305 C CA . LEU A 1 211 ? -3.359 41.425 74.973 1.00 38.18 190 LEU A CA 1
ATOM 1306 C C . LEU A 1 211 ? -4.366 41.346 76.121 1.00 37.28 190 LEU A C 1
ATOM 1307 O O . LEU A 1 211 ? -5.425 41.963 76.068 1.00 37.34 190 LEU A O 1
ATOM 1312 N N . GLY A 1 212 ? -4.036 40.577 77.153 1.00 40.60 191 GLY A N 1
ATOM 1313 C CA . GLY A 1 212 ? -4.933 40.461 78.292 1.00 41.35 191 GLY A CA 1
ATOM 1314 C C . GLY A 1 212 ? -5.890 39.289 78.191 1.00 43.53 191 GLY A C 1
ATOM 1315 O O . GLY A 1 212 ? -6.817 39.153 78.987 1.00 41.24 191 GLY A O 1
ATOM 1316 N N . THR A 1 213 ? -5.671 38.440 77.198 1.00 38.16 192 THR A N 1
ATOM 1317 C CA . THR A 1 213 ? -6.514 37.273 77.010 1.00 38.14 192 THR A CA 1
ATOM 1318 C C . THR A 1 213 ? -5.604 36.081 76.730 1.00 38.14 192 THR A C 1
ATOM 1319 O O . THR A 1 213 ? -4.590 35.890 77.403 1.00 35.67 192 THR A O 1
ATOM 1323 N N . SER A 1 214 ? -5.967 35.276 75.744 1.00 33.85 193 SER A N 1
ATOM 1324 C CA . SER A 1 214 ? -5.163 34.127 75.364 1.00 34.83 193 SER A CA 1
ATOM 1325 C C . SER A 1 214 ? -5.410 33.944 73.881 1.00 30.85 193 SER A C 1
ATOM 1326 O O . SER A 1 214 ? -6.326 34.550 73.326 1.00 29.83 193 SER A O 1
ATOM 1329 N N . ALA A 1 215 ? -4.591 33.126 73.236 1.00 31.66 194 ALA A N 1
ATOM 1330 C CA . ALA A 1 215 ? -4.748 32.890 71.807 1.00 32.47 194 ALA A CA 1
ATOM 1331 C C . ALA A 1 215 ? -4.054 31.609 71.396 1.00 34.27 194 ALA A C 1
ATOM 1332 O O . ALA A 1 215 ? -3.167 31.110 72.097 1.00 35.27 194 ALA A O 1
ATOM 1334 N N . HIS A 1 216 ? -4.470 31.071 70.259 1.00 33.41 195 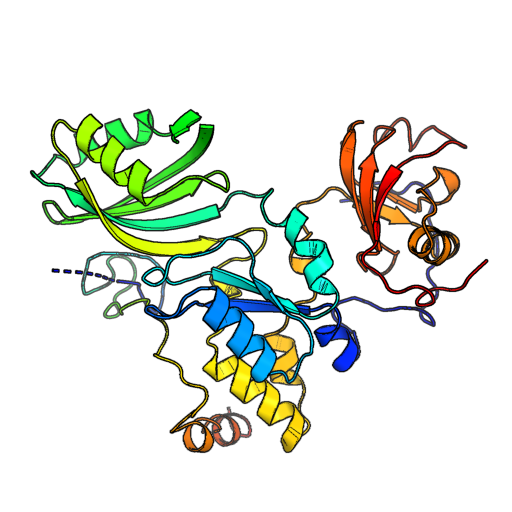HIS A N 1
ATOM 1335 C CA . HIS A 1 216 ? -3.858 29.862 69.749 1.00 35.93 195 HIS A CA 1
ATOM 1336 C C . HIS A 1 216 ? -3.704 29.969 68.239 1.00 36.67 195 HIS A C 1
ATOM 1337 O O . HIS A 1 216 ? -4.506 30.611 67.548 1.00 28.96 195 HIS A O 1
ATOM 1344 N N . MET A 1 217 ? -2.652 29.344 67.733 1.00 29.05 196 MET A N 1
ATOM 1345 C CA . MET A 1 217 ? -2.384 29.359 66.313 1.00 30.53 196 MET A CA 1
ATOM 1346 C C . MET A 1 217 ? -3.363 28.424 65.609 1.00 32.62 196 MET A C 1
ATOM 1347 O O . MET A 1 217 ? -3.482 27.252 65.963 1.00 34.22 196 MET A O 1
ATOM 1352 N N . GLN A 1 218 ? -4.065 28.960 64.617 1.00 26.38 197 GLN A N 1
ATOM 1353 C CA . GLN A 1 218 ? -5.047 28.209 63.842 1.00 31.36 197 GLN A CA 1
ATOM 1354 C C . GLN A 1 218 ? -4.435 27.639 62.568 1.00 29.84 197 GLN A C 1
ATOM 1355 O O . GLN A 1 218 ? -4.667 26.481 62.228 1.00 32.18 197 GLN A O 1
ATOM 1361 N N . GLU A 1 219 ? -3.672 28.472 61.861 1.00 25.19 198 GLU A N 1
ATOM 1362 C CA . GLU A 1 219 ? -3.015 28.080 60.618 1.00 29.69 198 GLU A CA 1
ATOM 1363 C C . GLU A 1 219 ? -1.660 28.754 60.510 1.00 26.57 198 GLU A C 1
ATOM 1364 O O . GLU A 1 219 ? -1.448 29.842 61.047 1.00 27.37 198 GLU A O 1
ATOM 1370 N N . LEU A 1 220 ? -0.756 28.110 59.787 1.00 24.47 199 LEU A N 1
ATOM 1371 C CA . LEU A 1 220 ? 0.590 28.630 59.587 1.00 24.18 199 LEU A CA 1
ATOM 1372 C C . LEU A 1 220 ? 1.075 28.207 58.206 1.00 26.26 199 LEU A C 1
ATOM 1373 O O . LEU A 1 220 ? 0.855 27.069 57.795 1.00 23.75 199 LEU A O 1
ATOM 1378 N N . ARG A 1 221 ? 1.730 29.126 57.500 1.00 24.05 200 ARG A N 1
ATOM 1379 C CA . ARG A 1 221 ? 2.268 28.860 56.169 1.00 21.56 200 ARG A CA 1
ATOM 1380 C C . ARG A 1 221 ? 3.612 29.578 56.078 1.00 24.19 200 ARG A C 1
ATOM 1381 O O . ARG A 1 221 ? 3.693 30.775 56.347 1.00 22.50 200 ARG A O 1
ATOM 1389 N N . ARG A 1 222 ? 4.671 28.854 55.729 1.00 22.46 201 ARG A N 1
ATOM 1390 C CA . ARG A 1 222 ? 5.979 29.488 55.627 1.00 23.66 201 ARG A CA 1
ATOM 1391 C C . ARG A 1 222 ? 6.156 30.049 54.229 1.00 27.79 201 ARG A C 1
ATOM 1392 O O . ARG A 1 222 ? 5.965 29.338 53.238 1.00 22.72 201 ARG A O 1
ATOM 1400 N N . THR A 1 223 ? 6.534 31.321 54.152 1.00 23.21 202 THR A N 1
ATOM 1401 C CA . THR A 1 223 ? 6.708 31.987 52.866 1.00 27.02 202 THR A CA 1
ATOM 1402 C C . THR A 1 223 ? 8.162 32.214 52.483 1.00 26.15 202 THR A C 1
ATOM 1403 O O . THR A 1 223 ? 8.458 32.553 51.336 1.00 26.91 202 THR A O 1
ATOM 1407 N N . LYS A 1 224 ? 9.058 32.048 53.451 1.00 23.59 203 LYS A N 1
ATOM 1408 C CA . LYS A 1 224 ? 10.486 32.210 53.220 1.00 27.52 203 LYS A CA 1
ATOM 1409 C C . LYS A 1 224 ? 11.295 31.392 54.209 1.00 23.84 203 LYS A C 1
ATOM 1410 O O . LYS A 1 224 ? 10.996 31.364 55.406 1.00 25.02 203 LYS A O 1
ATOM 1416 N N . SER A 1 225 ? 12.319 30.722 53.699 1.00 21.33 204 SER A N 1
ATOM 1417 C CA . SER A 1 225 ? 13.200 29.916 54.526 1.00 22.34 204 SER A CA 1
ATOM 1418 C C . SER A 1 225 ? 14.566 29.953 53.855 1.00 26.19 204 SER A C 1
ATOM 1419 O O . SER A 1 225 ? 14.690 29.652 52.670 1.00 25.99 204 SER A O 1
ATOM 1422 N N . GLY A 1 226 ? 15.590 30.345 54.600 1.00 30.70 205 GLY A N 1
ATOM 1423 C CA . GLY A 1 226 ? 16.908 30.435 54.003 1.00 28.21 205 GLY A CA 1
ATOM 1424 C C . GLY A 1 226 ? 16.835 31.451 52.877 1.00 26.49 205 GLY A C 1
ATOM 1425 O O . GLY A 1 226 ? 16.230 32.510 53.039 1.00 31.12 205 GLY A O 1
ATOM 1426 N N . CYS A 1 227 ? 17.430 31.133 51.733 1.00 27.05 206 CYS A N 1
ATOM 1427 C CA . CYS A 1 227 ? 17.409 32.037 50.586 1.00 29.18 206 CYS A CA 1
ATOM 1428 C C . CYS A 1 227 ? 16.205 31.780 49.680 1.00 30.61 206 CYS A C 1
ATOM 1429 O O . CYS A 1 227 ? 16.043 32.431 48.647 1.00 33.19 206 CYS A O 1
ATOM 1432 N N . PHE A 1 228 ? 15.368 30.827 50.069 1.00 25.61 207 PHE A N 1
ATOM 1433 C CA . PHE A 1 228 ? 14.213 30.460 49.263 1.00 25.01 207 PHE A CA 1
ATOM 1434 C C . PHE A 1 228 ? 12.931 31.180 49.656 1.00 29.77 207 PHE A C 1
ATOM 1435 O O . PHE A 1 228 ? 12.685 31.432 50.839 1.00 25.06 207 PHE A O 1
ATOM 1443 N N . GLU A 1 229 ? 12.125 31.503 48.644 1.00 23.58 208 GLU A N 1
ATOM 1444 C CA . GLU A 1 229 ? 10.856 32.201 48.822 1.00 29.95 208 GLU A CA 1
ATOM 1445 C C . GLU A 1 229 ? 9.727 31.406 48.172 1.00 27.18 208 GLU A C 1
ATOM 1446 O O . GLU A 1 229 ? 9.966 30.470 47.406 1.00 22.79 208 GLU A O 1
ATOM 1452 N N . GLU A 1 230 ? 8.496 31.810 48.462 1.00 25.36 209 GLU A N 1
ATOM 1453 C CA . GLU A 1 230 ? 7.327 31.135 47.927 1.00 28.09 209 GLU A CA 1
ATOM 1454 C C . GLU A 1 230 ? 7.355 31.067 46.404 1.00 28.27 209 GLU A C 1
ATOM 1455 O O . GLU A 1 230 ? 6.902 30.088 45.817 1.00 31.09 209 GLU A O 1
ATOM 1461 N N . LYS A 1 231 ? 7.915 32.090 45.768 1.00 27.69 210 LYS A N 1
ATOM 1462 C CA . LYS A 1 231 ? 8.003 32.127 44.313 1.00 33.63 210 LYS A CA 1
ATOM 1463 C C . LYS A 1 231 ? 8.861 30.974 43.779 1.00 32.59 210 LYS A C 1
ATOM 1464 O O . LYS A 1 231 ? 8.754 30.616 42.612 1.00 28.70 210 LYS A O 1
ATOM 1470 N N . ASP A 1 232 ? 9.713 30.405 44.631 1.00 26.91 211 ASP A N 1
ATOM 1471 C CA . ASP A 1 232 ? 10.585 29.293 44.232 1.00 29.26 211 ASP A CA 1
ATOM 1472 C C . ASP A 1 232 ? 9.926 27.927 44.457 1.00 25.74 211 ASP A C 1
ATOM 1473 O O . ASP A 1 232 ? 10.379 26.916 43.919 1.00 26.58 211 ASP A O 1
ATOM 1478 N N . ALA A 1 233 ? 8.873 27.902 45.266 1.00 24.64 212 ALA A N 1
ATOM 1479 C CA . ALA A 1 233 ? 8.196 26.659 45.613 1.00 28.49 212 ALA A CA 1
ATOM 1480 C C . ALA A 1 233 ? 7.451 25.977 44.475 1.00 28.33 212 ALA A C 1
ATOM 1481 O O . ALA A 1 233 ? 6.854 26.635 43.627 1.00 26.50 212 ALA A O 1
ATOM 1483 N N A VAL A 1 234 ? 7.490 24.648 44.479 0.50 28.38 213 VAL A N 1
ATOM 1484 N N B VAL A 1 234 ? 7.488 24.649 44.468 0.50 26.87 213 VAL A N 1
ATOM 1485 C CA A VAL A 1 234 ? 6.835 23.840 43.455 0.50 30.86 213 VAL A CA 1
ATOM 1486 C CA B VAL A 1 234 ? 6.800 23.870 43.445 0.50 27.37 213 VAL A CA 1
ATOM 1487 C C A VAL A 1 234 ? 6.015 22.725 44.099 0.50 27.06 213 VAL A C 1
ATOM 1488 C C B VAL A 1 234 ? 6.006 22.745 44.098 0.50 25.07 213 VAL A C 1
ATOM 1489 O O A VAL A 1 234 ? 6.380 22.215 45.157 0.50 26.17 213 VAL A O 1
ATOM 1490 O O B VAL A 1 234 ? 6.378 22.250 45.161 0.50 24.07 213 VAL A O 1
ATOM 1497 N N . TYR A 1 235 ? 4.905 22.352 43.466 1.00 25.63 214 TYR A N 1
ATOM 1498 C CA . TYR A 1 235 ? 4.067 21.272 43.986 1.00 26.22 214 TYR A CA 1
ATOM 1499 C C . TYR A 1 235 ? 4.759 19.960 43.645 1.00 24.62 214 TYR A C 1
ATOM 1500 O O . TYR A 1 235 ? 5.427 19.855 42.614 1.00 20.50 214 TYR A O 1
ATOM 1509 N N . LEU A 1 236 ? 4.601 18.966 44.512 1.00 24.69 215 LEU A N 1
ATOM 1510 C CA . LEU A 1 236 ? 5.204 17.658 44.286 1.00 27.35 215 LEU A CA 1
ATOM 1511 C C . LEU A 1 236 ? 4.714 17.067 42.959 1.00 25.92 215 LEU A C 1
ATOM 1512 O O . LEU A 1 236 ? 5.476 16.392 42.258 1.00 28.11 215 LEU A O 1
ATOM 1517 N N . GLN A 1 237 ? 3.456 17.335 42.609 1.00 24.07 216 GLN A N 1
ATOM 1518 C CA . GLN A 1 237 ? 2.903 16.841 41.347 1.00 28.42 216 GLN A CA 1
ATOM 1519 C C . GLN A 1 237 ? 3.693 17.383 40.153 1.00 31.91 216 GLN A C 1
ATOM 1520 O O . GLN A 1 237 ? 3.939 16.661 39.184 1.00 32.94 216 GLN A O 1
ATOM 1526 N N . ASP A 1 238 ? 4.092 18.653 40.222 1.00 28.65 217 ASP A N 1
ATOM 1527 C CA . ASP A 1 238 ? 4.848 19.259 39.130 1.00 27.45 217 ASP A CA 1
ATOM 1528 C C . ASP A 1 238 ? 6.283 18.746 39.092 1.00 27.61 217 ASP A C 1
ATOM 1529 O O . ASP A 1 238 ? 6.893 18.676 38.024 1.00 30.36 217 ASP A O 1
ATOM 1534 N N . LEU A 1 239 ? 6.827 18.386 40.253 1.00 24.29 218 LEU A N 1
ATOM 1535 C CA . LEU A 1 239 ? 8.180 17.828 40.299 1.00 25.67 218 LEU A CA 1
ATOM 1536 C C . LEU A 1 239 ? 8.114 16.426 39.689 1.00 24.74 218 LEU A C 1
ATOM 1537 O O . LEU A 1 239 ? 9.003 16.011 38.946 1.00 23.46 218 LEU A O 1
ATOM 1542 N N . LEU A 1 240 ? 7.062 15.690 40.030 1.00 24.33 219 LEU A N 1
ATOM 1543 C CA . LEU A 1 240 ? 6.896 14.346 39.495 1.00 29.49 219 LEU A CA 1
ATOM 1544 C C . LEU A 1 240 ? 6.770 14.401 37.974 1.00 23.07 219 LEU A C 1
ATOM 1545 O O . LEU A 1 240 ? 7.426 13.639 37.263 1.00 29.94 219 LEU A O 1
ATOM 1550 N N . ASP A 1 241 ? 5.933 15.305 37.474 1.00 24.52 220 ASP A N 1
ATOM 1551 C CA . ASP A 1 241 ? 5.749 15.437 36.031 1.00 25.15 220 ASP A CA 1
ATOM 1552 C C . ASP A 1 241 ? 7.053 15.816 35.345 1.00 29.64 220 ASP A C 1
ATOM 1553 O O . ASP A 1 241 ? 7.373 15.279 34.284 1.00 22.27 220 ASP A O 1
ATOM 1558 N N . ALA A 1 242 ? 7.803 16.744 35.947 1.00 24.47 221 ALA A N 1
ATOM 1559 C CA . ALA A 1 242 ? 9.076 17.176 35.382 1.00 24.95 221 ALA A CA 1
ATOM 1560 C C . ALA A 1 242 ? 9.978 15.966 35.167 1.00 28.21 221 ALA A C 1
ATOM 1561 O O . ALA A 1 242 ? 10.613 15.832 34.125 1.00 28.18 221 ALA A O 1
ATOM 1563 N N . TYR A 1 243 ? 10.028 15.088 36.163 1.00 26.68 222 TYR A N 1
ATOM 1564 C CA . TYR A 1 243 ? 10.856 13.894 36.075 1.00 28.83 222 TYR A CA 1
ATOM 1565 C C . TYR A 1 243 ? 10.383 13.008 34.924 1.00 28.99 222 TYR A C 1
ATOM 1566 O O . TYR A 1 243 ? 11.179 12.554 34.110 1.00 32.42 222 TYR A O 1
ATOM 1575 N N . VAL A 1 244 ? 9.080 12.764 34.870 1.00 28.10 223 VAL A N 1
ATOM 1576 C CA . VAL A 1 244 ? 8.512 11.934 33.820 1.00 28.34 223 VAL A CA 1
ATOM 1577 C C . VAL A 1 244 ? 8.828 12.525 32.448 1.00 29.78 223 VAL A C 1
ATOM 1578 O O . VAL A 1 244 ? 9.214 11.803 31.530 1.00 31.82 223 VAL A O 1
ATOM 1582 N N . PHE A 1 245 ? 8.679 13.838 32.315 1.00 29.73 224 PHE A N 1
ATOM 1583 C CA . PHE A 1 245 ? 8.953 14.506 31.045 1.00 33.38 224 PHE A CA 1
ATOM 1584 C C . PHE A 1 245 ? 10.399 14.308 30.617 1.00 38.91 224 PHE A C 1
ATOM 1585 O O . PHE A 1 245 ? 10.700 14.270 29.421 1.00 34.72 224 PHE A O 1
ATOM 1593 N N . TRP A 1 246 ? 11.295 14.182 31.592 1.00 35.72 225 TRP A N 1
ATOM 1594 C CA . TRP A 1 246 ? 12.708 13.988 31.285 1.00 37.24 225 TRP A CA 1
ATOM 1595 C C . TRP A 1 246 ? 12.976 12.543 30.912 1.00 36.25 225 TRP A C 1
ATOM 1596 O O . TRP A 1 246 ? 13.643 12.269 29.914 1.00 34.21 225 TRP A O 1
ATOM 1607 N N . LYS A 1 247 ? 12.447 11.625 31.714 1.00 35.09 226 LYS A N 1
ATOM 1608 C CA . LYS A 1 247 ? 12.628 10.195 31.480 1.00 42.93 226 LYS A CA 1
ATOM 1609 C C . LYS A 1 247 ? 11.914 9.654 30.241 1.00 45.30 226 LYS A C 1
ATOM 1610 O O . LYS A 1 247 ? 12.387 8.704 29.619 1.00 46.78 226 LYS A O 1
ATOM 1616 N N . GLU A 1 248 ? 10.783 10.255 29.883 1.00 44.41 227 GLU A N 1
ATOM 1617 C CA . GLU A 1 248 ? 10.006 9.810 28.726 1.00 46.29 227 GLU A CA 1
ATOM 1618 C C . GLU A 1 248 ? 10.222 10.680 27.494 1.00 48.56 227 GLU A C 1
ATOM 1619 O O . GLU A 1 248 ? 10.767 10.227 26.486 1.00 50.78 227 GLU A O 1
ATOM 1625 N N . ASP A 1 249 ? 9.779 11.929 27.584 1.00 50.46 228 ASP A N 1
ATOM 1626 C CA . ASP A 1 249 ? 9.900 12.882 26.488 1.00 50.24 228 ASP A CA 1
ATOM 1627 C C . ASP A 1 249 ? 11.344 13.344 26.290 1.00 53.41 228 ASP A C 1
ATOM 1628 O O . ASP A 1 249 ? 11.646 14.082 25.349 1.00 57.90 228 ASP A O 1
ATOM 1633 N N . GLY A 1 250 ? 12.231 12.904 27.179 1.00 50.32 229 GLY A N 1
ATOM 1634 C CA . GLY A 1 250 ? 13.629 13.284 27.084 1.00 44.68 229 GLY A CA 1
ATOM 1635 C C . GLY A 1 250 ? 13.830 14.784 27.172 1.00 45.62 229 GLY A C 1
ATOM 1636 O O . GLY A 1 250 ? 14.830 15.310 26.690 1.00 50.53 229 GLY A O 1
ATOM 1637 N N . ASP A 1 251 ? 12.881 15.478 27.791 1.00 42.07 230 ASP A N 1
ATOM 1638 C CA . ASP A 1 251 ? 12.960 16.927 27.933 1.00 42.22 230 ASP A CA 1
ATOM 1639 C C . ASP A 1 251 ? 13.381 17.307 29.354 1.00 41.96 230 ASP A C 1
ATOM 1640 O O . ASP A 1 251 ? 12.760 16.877 30.327 1.00 34.92 230 ASP A O 1
ATOM 1645 N N . GLU A 1 252 ? 14.436 18.115 29.457 1.00 40.27 231 GLU A N 1
ATOM 1646 C CA . GLU A 1 252 ? 14.975 18.551 30.748 1.00 35.95 231 GLU A CA 1
ATOM 1647 C C . GLU A 1 252 ? 14.415 19.894 31.210 1.00 38.51 231 GLU A C 1
ATOM 1648 O O . GLU A 1 252 ? 14.632 20.303 32.355 1.00 39.24 231 GLU A O 1
ATOM 1654 N N . GLU A 1 253 ? 13.705 20.579 30.319 1.00 35.42 232 GLU A N 1
ATOM 1655 C CA . GLU A 1 253 ? 13.148 21.896 30.613 1.00 37.80 232 GLU A CA 1
ATOM 1656 C C . GLU A 1 253 ? 12.426 22.043 31.952 1.00 39.21 232 GLU A C 1
ATOM 1657 O O . GLU A 1 253 ? 12.725 22.959 32.720 1.00 34.49 232 GLU A O 1
ATOM 1660 N N . GLU A 1 254 ? 11.469 21.163 32.231 1.00 35.85 233 GLU A N 1
ATOM 1661 C CA . GLU A 1 254 ? 10.731 21.247 33.488 1.00 33.96 233 GLU A CA 1
ATOM 1662 C C . GLU A 1 254 ? 11.600 20.941 34.705 1.00 30.15 233 GLU A C 1
ATOM 1663 O O . GLU A 1 254 ? 11.487 21.606 35.732 1.00 32.40 233 GLU A O 1
ATOM 1669 N N . LEU A 1 255 ? 12.453 19.928 34.602 1.00 32.26 234 LEU A N 1
ATOM 1670 C CA . LEU A 1 255 ? 13.338 19.591 35.713 1.00 30.37 234 LEU A CA 1
ATOM 1671 C C . LEU A 1 255 ? 14.250 20.771 36.027 1.00 28.46 234 LEU A C 1
ATOM 1672 O O . LEU A 1 255 ? 14.503 21.064 37.190 1.00 28.20 234 LEU A O 1
ATOM 1677 N N . ARG A 1 256 ? 14.737 21.443 34.985 1.00 27.40 235 ARG A N 1
ATOM 1678 C CA . ARG A 1 256 ? 15.625 22.587 35.161 1.00 30.40 235 ARG A CA 1
ATOM 1679 C C . ARG A 1 256 ? 14.894 23.784 35.747 1.00 33.11 235 ARG A C 1
ATOM 1680 O O . ARG A 1 256 ? 15.509 24.655 36.362 1.00 32.70 235 ARG A O 1
ATOM 1688 N N . ARG A 1 257 ? 13.580 23.831 35.561 1.00 29.96 236 ARG A N 1
ATOM 1689 C CA . ARG A 1 257 ? 12.797 24.921 36.119 1.00 32.56 236 ARG A CA 1
ATOM 1690 C C . ARG A 1 257 ? 12.520 24.676 37.607 1.00 30.67 236 ARG A C 1
ATOM 1691 O O . ARG A 1 257 ? 12.500 25.614 38.404 1.00 30.29 236 ARG A O 1
ATOM 1699 N N . VAL A 1 258 ? 12.318 23.416 37.984 1.00 24.92 237 VAL A N 1
ATOM 1700 C CA . VAL A 1 258 ? 11.998 23.097 39.375 1.00 30.18 237 VAL A CA 1
ATOM 1701 C C . VAL A 1 258 ? 13.172 22.763 40.296 1.00 30.73 237 VAL A C 1
ATOM 1702 O O . VAL A 1 258 ? 13.056 22.870 41.515 1.00 29.87 237 VAL A O 1
ATOM 1706 N N . ILE A 1 259 ? 14.298 22.352 39.731 1.00 26.62 238 ILE A N 1
ATOM 1707 C CA . ILE A 1 259 ? 15.458 22.044 40.558 1.00 25.21 238 ILE A CA 1
ATOM 1708 C C . ILE A 1 259 ? 16.428 23.218 40.503 1.00 28.14 238 ILE A C 1
ATOM 1709 O O . ILE A 1 259 ? 16.850 23.633 39.430 1.00 31.89 238 ILE A O 1
ATOM 1714 N N . LYS A 1 260 ? 16.778 23.757 41.659 1.00 26.66 239 LYS A N 1
ATOM 1715 C CA . LYS A 1 260 ? 17.706 24.868 41.698 1.00 25.48 239 LYS A CA 1
ATOM 1716 C C . LYS A 1 260 ? 19.069 24.376 42.153 1.00 25.33 239 LYS A C 1
ATOM 1717 O O . LYS A 1 260 ? 19.167 23.407 42.909 1.00 25.98 239 LYS A O 1
ATOM 1723 N N . PRO A 1 261 ? 20.147 25.000 41.655 1.00 29.10 240 PRO A N 1
ATOM 1724 C CA . PRO A 1 261 ? 21.479 24.556 42.081 1.00 22.99 240 PRO A CA 1
ATOM 1725 C C . PRO A 1 261 ? 21.641 24.923 43.550 1.00 26.34 240 PRO A C 1
ATOM 1726 O O . PRO A 1 261 ? 21.115 25.949 43.987 1.00 23.33 240 PRO A O 1
ATOM 1730 N N . MET A 1 262 ? 22.345 24.090 44.315 1.00 20.02 241 MET A N 1
ATOM 1731 C CA . MET A 1 262 ? 22.532 24.368 45.734 1.00 19.25 241 MET A CA 1
ATOM 1732 C C . MET A 1 262 ? 23.138 25.748 45.988 1.00 23.02 241 MET A C 1
ATOM 1733 O O . MET A 1 262 ? 22.975 26.305 47.073 1.00 20.57 241 MET A O 1
ATOM 1738 N N . GLU A 1 263 ? 23.838 26.297 44.995 1.00 22.83 242 GLU A N 1
ATOM 1739 C CA . GLU A 1 263 ? 24.448 27.613 45.149 1.00 24.99 242 GLU A CA 1
ATOM 1740 C C . GLU A 1 263 ? 23.373 28.660 45.444 1.00 27.99 242 GLU A C 1
ATOM 1741 O O . GLU A 1 263 ? 23.632 29.678 46.087 1.00 26.61 242 GLU A O 1
ATOM 1747 N N . TYR A 1 264 ? 22.161 28.393 44.971 1.00 22.93 243 TYR A N 1
ATOM 1748 C CA . TYR A 1 264 ? 21.030 29.298 45.163 1.00 27.01 243 TYR A CA 1
ATOM 1749 C C . TYR A 1 264 ? 20.665 29.422 46.647 1.00 24.86 243 TYR A C 1
ATOM 1750 O O . TYR A 1 264 ? 20.157 30.452 47.084 1.00 27.48 243 TYR A O 1
ATOM 1759 N N . GLY A 1 265 ? 20.940 28.376 47.422 1.00 22.94 244 GLY A N 1
ATOM 1760 C CA . GLY A 1 265 ? 20.630 28.419 48.842 1.00 23.30 244 GLY A CA 1
ATOM 1761 C C . GLY A 1 265 ? 21.789 28.892 49.705 1.00 24.66 244 GLY A C 1
ATOM 1762 O O . GLY A 1 265 ? 21.723 28.812 50.932 1.00 26.08 244 GLY A O 1
ATOM 1763 N N . LEU A 1 266 ? 22.841 29.401 49.067 1.00 24.17 245 LEU A N 1
ATOM 1764 C CA . LEU A 1 266 ? 24.031 29.877 49.774 1.00 25.51 245 LEU A CA 1
ATOM 1765 C C . LEU A 1 266 ? 24.374 31.327 49.430 1.00 25.63 245 LEU A C 1
ATOM 1766 O O . LEU A 1 266 ? 25.459 31.803 49.752 1.00 22.83 245 LEU A O 1
ATOM 1771 N N . ARG A 1 267 ? 23.447 32.023 48.781 1.00 25.90 246 ARG A N 1
ATOM 1772 C CA . ARG A 1 267 ? 23.666 33.407 48.376 1.00 31.23 246 ARG A CA 1
ATOM 1773 C C . ARG A 1 267 ? 23.804 34.420 49.517 1.00 31.51 246 ARG A C 1
ATOM 1774 O O . ARG A 1 267 ? 24.279 35.533 49.300 1.00 31.42 246 ARG A O 1
ATOM 1782 N N . HIS A 1 268 ? 23.396 34.042 50.724 1.00 28.52 247 HIS A N 1
ATOM 1783 C CA . HIS A 1 268 ? 23.489 34.945 51.874 1.00 31.13 247 HIS A CA 1
ATOM 1784 C C . HIS A 1 268 ? 24.896 35.028 52.468 1.00 33.18 247 HIS A C 1
ATOM 1785 O O . HIS A 1 268 ? 25.151 35.857 53.337 1.00 35.23 247 HIS A O 1
ATOM 1792 N N . LEU A 1 269 ? 25.803 34.170 52.018 1.00 29.32 248 LEU A N 1
ATOM 1793 C CA . LEU A 1 269 ? 27.156 34.173 52.567 1.00 28.70 248 LEU A CA 1
ATOM 1794 C C . LEU A 1 269 ? 28.147 35.029 51.798 1.00 26.59 248 LEU A C 1
ATOM 1795 O O . LEU A 1 269 ? 28.074 35.117 50.578 1.00 24.82 248 LEU A O 1
ATOM 1800 N N . LYS A 1 270 ? 29.072 35.658 52.522 1.00 25.56 249 LYS A N 1
ATOM 1801 C CA . LYS A 1 270 ? 30.128 36.454 51.895 1.00 28.08 249 LYS A CA 1
ATOM 1802 C C . LYS A 1 270 ? 30.960 35.410 51.156 1.00 30.63 249 LYS A C 1
ATOM 1803 O O . LYS A 1 270 ? 31.007 34.247 51.574 1.00 26.54 249 LYS A O 1
ATOM 1809 N N . LYS A 1 271 ? 31.635 35.823 50.089 1.00 28.14 250 LYS A N 1
ATOM 1810 C CA . LYS A 1 271 ? 32.416 34.892 49.279 1.00 29.36 250 LYS A CA 1
ATOM 1811 C C . LYS A 1 271 ? 33.920 35.132 49.200 1.00 28.74 250 LYS A C 1
ATOM 1812 O O . LYS A 1 271 ? 34.411 36.253 49.343 1.00 24.00 250 LYS A O 1
ATOM 1818 N N . VAL A 1 272 ? 34.622 34.043 48.912 1.00 26.51 251 VAL A N 1
ATOM 1819 C CA . VAL A 1 272 ? 36.050 34.050 48.674 1.00 26.28 251 VAL A CA 1
ATOM 1820 C C . VAL A 1 272 ? 36.129 33.205 47.406 1.00 27.25 251 VAL A C 1
ATOM 1821 O O . VAL A 1 272 ? 35.864 32.006 47.436 1.00 26.01 251 VAL A O 1
ATOM 1825 N N . VAL A 1 273 ? 36.438 33.848 46.282 1.00 24.39 252 VAL A N 1
ATOM 1826 C CA . VAL A 1 273 ? 36.537 33.173 44.995 1.00 22.73 252 VAL A CA 1
ATOM 1827 C C . VAL A 1 273 ? 37.986 32.780 44.746 1.00 25.60 252 VAL A C 1
ATOM 1828 O O . VAL A 1 273 ? 38.870 33.635 44.703 1.00 23.46 252 VAL A O 1
ATOM 1832 N N . VAL A 1 274 ? 38.222 31.484 44.568 1.00 25.09 253 VAL A N 1
ATOM 1833 C CA . VAL A 1 274 ? 39.576 30.973 44.382 1.00 25.95 253 VAL A CA 1
ATOM 1834 C C . VAL A 1 274 ? 39.935 30.577 42.952 1.00 29.30 253 VAL A C 1
ATOM 1835 O O . VAL A 1 274 ? 39.063 30.303 42.128 1.00 26.80 253 VAL A O 1
ATOM 1839 N N . LYS A 1 275 ? 41.238 30.551 42.679 1.00 26.11 254 LYS A N 1
ATOM 1840 C CA . LYS A 1 275 ? 41.770 30.169 41.373 1.00 27.21 254 LYS A CA 1
ATOM 1841 C C . LYS A 1 275 ? 41.520 28.684 41.134 1.00 29.68 254 LYS A C 1
ATOM 1842 O O . LYS A 1 275 ? 41.379 27.917 42.088 1.00 27.53 254 LYS A O 1
ATOM 1848 N N . ASP A 1 276 ? 41.473 28.279 39.866 1.00 27.17 255 ASP A N 1
ATOM 1849 C CA . ASP A 1 276 ? 41.264 26.872 39.516 1.00 30.51 255 ASP A CA 1
ATOM 1850 C C . ASP A 1 276 ? 42.284 25.961 40.204 1.00 35.58 255 ASP A C 1
ATOM 1851 O O . ASP A 1 276 ? 41.946 24.878 40.690 1.00 31.45 255 ASP A O 1
ATOM 1856 N N . SER A 1 277 ? 43.538 26.405 40.220 1.00 34.70 256 SER A N 1
ATOM 1857 C CA . SER A 1 277 ? 44.634 25.627 40.797 1.00 34.02 256 SER A CA 1
ATOM 1858 C C . SER A 1 277 ? 44.502 25.328 42.287 1.00 36.85 256 SER A C 1
ATOM 1859 O O . SER A 1 277 ? 45.220 24.481 42.816 1.00 34.87 256 SER A O 1
ATOM 1862 N N . ALA A 1 278 ? 43.593 26.018 42.965 1.00 35.52 257 ALA A N 1
ATOM 1863 C CA . ALA A 1 278 ? 43.412 25.801 44.394 1.00 34.52 257 ALA A CA 1
ATOM 1864 C C . ALA A 1 278 ? 42.204 24.929 44.749 1.00 33.42 257 ALA A C 1
ATOM 1865 O O . ALA A 1 278 ? 42.099 24.435 45.875 1.00 31.35 257 ALA A O 1
ATOM 1867 N N . VAL A 1 279 ? 41.311 24.721 43.784 1.00 30.58 258 VAL A N 1
ATOM 1868 C CA . VAL A 1 279 ? 40.085 23.957 44.011 1.00 29.65 258 VAL A CA 1
ATOM 1869 C C . VAL A 1 279 ? 40.214 22.502 44.462 1.00 33.54 258 VAL A C 1
ATOM 1870 O O . VAL A 1 279 ? 39.690 22.136 45.516 1.00 28.94 258 VAL A O 1
ATOM 1874 N N . ASP A 1 280 ? 40.892 21.666 43.679 1.00 32.60 259 ASP A N 1
ATOM 1875 C CA . ASP A 1 280 ? 41.010 20.264 44.058 1.00 37.95 259 ASP A CA 1
ATOM 1876 C C . ASP A 1 280 ? 41.725 20.082 45.392 1.00 35.61 259 ASP A C 1
ATOM 1877 O O . ASP A 1 280 ? 41.412 19.163 46.141 1.00 38.18 259 ASP A O 1
ATOM 1882 N N . ALA A 1 281 ? 42.683 20.954 45.689 1.00 36.02 260 ALA A N 1
ATOM 1883 C CA . ALA A 1 281 ? 43.408 20.865 46.951 1.00 37.92 260 ALA A CA 1
ATOM 1884 C C . ALA A 1 281 ? 42.430 21.078 48.101 1.00 38.23 260 ALA A C 1
ATOM 1885 O O . ALA A 1 281 ? 42.461 20.351 49.103 1.00 29.16 260 ALA A O 1
ATOM 1887 N N . ILE A 1 282 ? 41.563 22.077 47.943 1.00 32.49 261 ILE A N 1
ATOM 1888 C CA . ILE A 1 282 ? 40.558 22.407 48.949 1.00 34.26 261 ILE A CA 1
ATOM 1889 C C . ILE A 1 282 ? 39.574 21.251 49.081 1.00 31.74 261 ILE A C 1
ATOM 1890 O O . ILE A 1 282 ? 39.122 20.934 50.181 1.00 33.69 261 ILE A O 1
ATOM 1895 N N . CYS A 1 283 ? 39.243 20.615 47.961 1.00 30.28 262 CYS A N 1
ATOM 1896 C CA . CYS A 1 283 ? 38.321 19.490 48.010 1.00 29.84 262 CYS A CA 1
ATOM 1897 C C . CYS A 1 283 ? 38.931 18.329 48.792 1.00 39.40 262 CYS A C 1
ATOM 1898 O O . CYS A 1 283 ? 38.207 17.500 49.333 1.00 33.29 262 CYS A O 1
ATOM 1901 N N . HIS A 1 284 ? 40.261 18.278 48.851 1.00 38.82 263 HIS A N 1
ATOM 1902 C CA . HIS A 1 284 ? 40.952 17.217 49.575 1.00 40.83 263 HIS A CA 1
ATOM 1903 C C . HIS A 1 284 ? 41.322 17.610 51.003 1.00 42.29 263 HIS A C 1
ATOM 1904 O O . HIS A 1 284 ? 42.120 16.928 51.640 1.00 44.60 263 HIS A O 1
ATOM 1911 N N . GLY A 1 285 ? 40.761 18.710 51.500 1.00 43.34 264 GLY A N 1
ATOM 1912 C CA . GLY A 1 285 ? 41.043 19.117 52.868 1.00 40.78 264 GLY A CA 1
ATOM 1913 C C . GLY A 1 285 ? 41.935 20.324 53.113 1.00 40.70 264 GLY A C 1
ATOM 1914 O O . GLY A 1 285 ? 42.079 20.767 54.255 1.00 38.12 264 GLY A O 1
ATOM 1915 N N . ALA A 1 286 ? 42.540 20.865 52.063 1.00 40.83 265 ALA A N 1
ATOM 1916 C CA . ALA A 1 286 ? 43.405 22.026 52.228 1.00 36.53 265 ALA A CA 1
ATOM 1917 C C . ALA A 1 286 ? 42.595 23.255 52.627 1.00 35.87 265 ALA A C 1
ATOM 1918 O O . ALA A 1 286 ? 41.401 23.348 52.336 1.00 31.61 265 ALA A O 1
ATOM 1920 N N . ASP A 1 287 ? 43.236 24.187 53.322 1.00 33.04 266 ASP A N 1
ATOM 1921 C CA . ASP A 1 287 ? 42.565 25.427 53.697 1.00 31.44 266 ASP A CA 1
ATOM 1922 C C . ASP A 1 287 ? 42.765 26.382 52.518 1.00 32.05 266 ASP A C 1
ATOM 1923 O O . ASP A 1 287 ? 43.417 26.021 51.535 1.00 31.90 266 ASP A O 1
ATOM 1928 N N . VAL A 1 288 ? 42.203 27.584 52.605 1.00 30.12 267 VAL A N 1
ATOM 1929 C CA . VAL A 1 288 ? 42.348 28.559 51.529 1.00 34.71 267 VAL A CA 1
ATOM 1930 C C . VAL A 1 288 ? 43.454 29.550 51.874 1.00 33.28 267 VAL A C 1
ATOM 1931 O O . VAL A 1 288 ? 43.350 30.295 52.851 1.00 30.39 267 VAL A O 1
ATOM 1935 N N . TYR A 1 289 ? 44.504 29.556 51.062 1.00 34.76 268 TYR A N 1
ATOM 1936 C CA . TYR A 1 289 ? 45.635 30.451 51.276 1.00 39.16 268 TYR A CA 1
ATOM 1937 C C . TYR A 1 289 ? 45.465 31.761 50.514 1.00 36.70 268 TYR A C 1
ATOM 1938 O O . TYR A 1 289 ? 44.823 31.799 49.463 1.00 31.48 268 TYR A O 1
ATOM 1947 N N . VAL A 1 290 ? 46.045 32.830 51.048 1.00 35.02 269 VAL A N 1
ATOM 1948 C CA . VAL A 1 290 ? 45.966 34.141 50.415 1.00 36.49 269 VAL A CA 1
ATOM 1949 C C . VAL A 1 290 ? 46.265 34.094 48.911 1.00 34.74 269 VAL A C 1
ATOM 1950 O O . VAL A 1 290 ? 45.516 34.643 48.103 1.00 33.40 269 VAL A O 1
ATOM 1954 N N . ARG A 1 291 ? 47.347 33.417 48.541 1.00 31.56 270 ARG A N 1
ATOM 1955 C CA . ARG A 1 291 ? 47.744 33.324 47.141 1.00 36.15 270 ARG A CA 1
ATOM 1956 C C . ARG A 1 291 ? 46.795 32.533 46.240 1.00 34.37 270 ARG A C 1
ATOM 1957 O O . ARG A 1 291 ? 46.986 32.494 45.023 1.00 29.32 270 ARG A O 1
ATOM 1961 N N . GLY A 1 292 ? 45.781 31.901 46.821 1.00 33.05 271 GLY A N 1
ATOM 1962 C CA . GLY A 1 292 ? 44.843 31.146 46.006 1.00 31.93 271 GLY A CA 1
ATOM 1963 C C . GLY A 1 292 ? 43.559 31.918 45.744 1.00 30.62 271 GLY A C 1
ATOM 1964 O O . GLY A 1 292 ? 42.649 31.429 45.067 1.00 25.69 271 GLY A O 1
ATOM 1965 N N . ILE A 1 293 ? 43.481 33.131 46.279 1.00 27.71 272 ILE A N 1
ATOM 1966 C CA . ILE A 1 293 ? 42.288 33.958 46.128 1.00 27.51 272 ILE A CA 1
ATOM 1967 C C . ILE A 1 293 ? 42.345 34.932 44.944 1.00 31.49 272 ILE A C 1
ATOM 1968 O O . ILE A 1 293 ? 43.322 35.665 44.770 1.00 26.07 272 ILE A O 1
ATOM 1973 N N . ALA A 1 294 ? 41.290 34.919 44.131 1.00 28.64 273 ALA A N 1
ATOM 1974 C CA . ALA A 1 294 ? 41.179 35.799 42.966 1.00 29.84 273 ALA A CA 1
ATOM 1975 C C . ALA A 1 294 ? 40.279 36.985 43.305 1.00 29.65 273 ALA A C 1
ATOM 1976 O O . ALA A 1 294 ? 40.595 38.133 42.978 1.00 26.75 273 ALA A O 1
ATOM 1978 N N . LYS A 1 295 ? 39.157 36.706 43.967 1.00 29.23 274 LYS A N 1
ATOM 1979 C CA . LYS A 1 295 ? 38.208 37.753 44.358 1.00 29.18 274 LYS A CA 1
ATOM 1980 C C . LYS A 1 295 ? 37.555 37.415 45.693 1.00 28.15 274 LYS A C 1
ATOM 1981 O O . LYS A 1 295 ? 37.493 36.251 46.079 1.00 31.54 274 LYS A O 1
ATOM 1987 N N . LEU A 1 296 ? 37.046 38.429 46.379 1.00 28.67 275 LEU A N 1
ATOM 1988 C CA . LEU A 1 296 ? 36.370 38.208 47.654 1.00 29.12 275 LEU A CA 1
ATOM 1989 C C . LEU A 1 296 ? 35.414 39.344 47.975 1.00 28.98 275 LEU A C 1
ATOM 1990 O O . LEU A 1 296 ? 35.542 40.446 47.439 1.00 32.63 275 LEU A O 1
ATOM 1995 N N . SER A 1 297 ? 34.453 39.068 48.852 1.00 28.07 276 SER A N 1
ATOM 1996 C CA . SER A 1 297 ? 33.462 40.057 49.255 1.00 30.40 276 SER A CA 1
ATOM 1997 C C . SER A 1 297 ? 34.093 41.122 50.133 1.00 33.78 276 SER A C 1
ATOM 1998 O O . SER A 1 297 ? 35.096 40.880 50.806 1.00 31.23 276 SER A O 1
ATOM 2001 N N . LYS A 1 298 ? 33.495 42.305 50.119 1.00 37.19 277 LYS A N 1
ATOM 2002 C CA . LYS A 1 298 ? 33.961 43.404 50.950 1.00 41.06 277 LYS A CA 1
ATOM 2003 C C . LYS A 1 298 ? 33.412 43.130 52.346 1.00 41.65 277 LYS A C 1
ATOM 2004 O O . LYS A 1 298 ? 32.388 42.460 52.495 1.00 43.16 277 LYS A O 1
ATOM 2010 N N . GLY A 1 299 ? 34.095 43.631 53.367 1.00 40.26 278 GLY A N 1
ATOM 2011 C CA . GLY A 1 299 ? 33.608 43.454 54.722 1.00 39.36 278 GLY A CA 1
ATOM 2012 C C . GLY A 1 299 ? 33.690 42.090 55.374 1.00 39.68 278 GLY A C 1
ATOM 2013 O O . GLY A 1 299 ? 32.978 41.837 56.344 1.00 42.60 278 GLY A O 1
ATOM 2014 N N . ILE A 1 300 ? 34.528 41.199 54.862 1.00 36.88 279 ILE A N 1
ATOM 2015 C CA . ILE A 1 300 ? 34.659 39.897 55.499 1.00 36.69 279 ILE A CA 1
ATOM 2016 C C . ILE A 1 300 ? 35.426 40.119 56.798 1.00 38.90 279 ILE A C 1
ATOM 2017 O O . ILE A 1 300 ? 36.506 40.711 56.795 1.00 43.61 279 ILE A O 1
ATOM 2022 N N . GLY A 1 301 ? 34.864 39.655 57.908 1.00 42.33 280 GLY A N 1
ATOM 2023 C CA . GLY A 1 301 ? 35.524 39.826 59.188 1.00 41.45 280 GLY A CA 1
ATOM 2024 C C . GLY A 1 301 ? 36.087 38.518 59.703 1.00 44.39 280 GLY A C 1
ATOM 2025 O O . GLY A 1 301 ? 35.580 37.448 59.373 1.00 39.18 280 GLY A O 1
ATOM 2026 N N . LYS A 1 302 ? 37.143 38.600 60.506 1.00 41.73 281 LYS A N 1
ATOM 2027 C CA . LYS A 1 302 ? 37.760 37.406 61.067 1.00 45.50 281 LYS A CA 1
ATOM 2028 C C . LYS A 1 302 ? 36.711 36.594 61.821 1.00 43.35 281 LYS A C 1
ATOM 2029 O O . LYS A 1 302 ? 35.881 37.154 62.534 1.00 41.89 281 LYS A O 1
ATOM 2035 N N . GLY A 1 303 ? 36.744 35.276 61.652 1.00 43.45 282 GLY A N 1
ATOM 2036 C CA . GLY A 1 303 ? 35.787 34.421 62.329 1.00 40.97 282 GLY A CA 1
ATOM 2037 C C . GLY A 1 303 ? 34.472 34.253 61.586 1.00 43.17 282 GLY A C 1
ATOM 2038 O O . GLY A 1 303 ? 33.684 33.365 61.906 1.00 42.04 282 GLY A O 1
ATOM 2039 N N . GLU A 1 304 ? 34.227 35.099 60.591 1.00 43.99 283 GLU A N 1
ATOM 2040 C CA . GLU A 1 304 ? 32.985 35.024 59.826 1.00 41.32 283 GLU A CA 1
ATOM 2041 C C . GLU A 1 304 ? 32.918 33.807 58.908 1.00 38.33 283 GLU A C 1
ATOM 2042 O O . GLU A 1 304 ? 33.921 33.410 58.314 1.00 37.91 283 GLU A O 1
ATOM 2048 N N . THR A 1 305 ? 31.734 33.210 58.796 1.00 36.43 284 THR A N 1
ATOM 2049 C CA . THR A 1 305 ? 31.554 32.058 57.918 1.00 36.94 284 THR A CA 1
ATOM 2050 C C . THR A 1 305 ? 31.486 32.572 56.486 1.00 34.18 284 THR A C 1
ATOM 2051 O O . THR A 1 305 ? 30.724 33.493 56.186 1.00 34.89 284 THR A O 1
ATOM 2055 N N . VAL A 1 306 ? 32.293 31.988 55.606 1.00 29.85 285 VAL A N 1
ATOM 2056 C CA . VAL A 1 306 ? 32.309 32.402 54.208 1.00 24.35 285 VAL A CA 1
ATOM 2057 C C . VAL A 1 306 ? 32.215 31.212 53.265 1.00 28.00 285 VAL A C 1
ATOM 2058 O O . VAL A 1 306 ? 32.577 30.091 53.617 1.00 29.29 285 VAL A O 1
ATOM 2062 N N . LEU A 1 307 ? 31.706 31.468 52.066 1.00 29.40 286 LEU A N 1
ATOM 2063 C CA . LEU A 1 307 ? 31.580 30.439 51.050 1.00 24.62 286 LEU A CA 1
ATOM 2064 C C . LEU A 1 307 ? 32.799 30.523 50.141 1.00 26.25 286 LEU A C 1
ATOM 2065 O O . LEU A 1 307 ? 33.202 31.608 49.728 1.00 28.82 286 LEU A O 1
ATOM 2070 N N . VAL A 1 308 ? 33.394 29.375 49.854 1.00 24.43 287 VAL A N 1
ATOM 2071 C CA . VAL A 1 308 ? 34.532 29.310 48.951 1.00 24.20 287 VAL A CA 1
ATOM 2072 C C . VAL A 1 308 ? 33.934 28.892 47.604 1.00 26.98 287 VAL A C 1
ATOM 2073 O O . VAL A 1 308 ? 33.323 27.825 47.522 1.00 24.38 287 VAL A O 1
ATOM 2077 N N . GLU A 1 309 ? 34.086 29.729 46.571 1.00 27.36 288 GLU A N 1
ATOM 2078 C CA . GLU A 1 309 ? 33.553 29.435 45.230 1.00 25.20 288 GLU A CA 1
ATOM 2079 C C . GLU A 1 309 ? 34.639 29.404 44.170 1.00 26.73 288 GLU A C 1
ATOM 2080 O O . GLU A 1 309 ? 35.704 30.011 44.330 1.00 23.16 288 GLU A O 1
ATOM 2086 N N . THR A 1 310 ? 34.335 28.737 43.060 1.00 22.47 289 THR A N 1
ATOM 2087 C CA . THR A 1 310 ? 35.258 28.687 41.933 1.00 26.46 289 THR A CA 1
ATOM 2088 C C . THR A 1 310 ? 34.978 29.946 41.119 1.00 26.61 289 THR A C 1
ATOM 2089 O O . THR A 1 310 ? 34.020 30.679 41.392 1.00 25.47 289 THR A O 1
ATOM 2093 N N . LEU A 1 311 ? 35.802 30.177 40.107 1.00 29.03 290 LEU A N 1
ATOM 2094 C CA . LEU A 1 311 ? 35.631 31.335 39.251 1.00 28.75 290 LEU A CA 1
ATOM 2095 C C . LEU A 1 311 ? 34.342 31.228 38.438 1.00 31.07 290 LEU A C 1
ATOM 2096 O O . LEU A 1 311 ? 33.874 32.216 37.886 1.00 28.18 290 LEU A O 1
ATOM 2101 N N . LYS A 1 312 ? 33.769 30.028 38.366 1.00 26.01 291 LYS A N 1
ATOM 2102 C CA . LYS A 1 312 ? 32.530 29.829 37.612 1.00 28.00 291 LYS A CA 1
ATOM 2103 C C . LYS A 1 312 ? 31.296 29.983 38.500 1.00 26.68 291 LYS A C 1
ATOM 2104 O O . LYS A 1 312 ? 30.165 29.866 38.031 1.00 26.90 291 LYS A O 1
ATOM 2110 N N . GLY A 1 313 ? 31.514 30.235 39.785 1.00 23.40 292 GLY A N 1
ATOM 2111 C CA . GLY A 1 313 ? 30.392 30.406 40.692 1.00 24.37 292 GLY A CA 1
ATOM 2112 C C . GLY A 1 313 ? 29.955 29.148 41.423 1.00 26.48 292 GLY A C 1
ATOM 2113 O O . GLY A 1 313 ? 28.936 29.157 42.122 1.00 25.72 292 GLY A O 1
ATOM 2114 N N . GLU A 1 314 ? 30.714 28.066 41.265 1.00 22.94 293 GLU A N 1
ATOM 2115 C CA . GLU A 1 314 ? 30.394 26.801 41.923 1.00 25.56 293 GLU A CA 1
ATOM 2116 C C . GLU A 1 314 ? 30.799 26.836 43.390 1.00 22.71 293 GLU A C 1
ATOM 2117 O O . GLU A 1 314 ? 31.891 27.292 43.728 1.00 25.64 293 GLU A O 1
ATOM 2123 N N . ALA A 1 315 ? 29.923 26.346 44.261 1.00 21.07 294 ALA A N 1
ATOM 2124 C CA . ALA A 1 315 ? 30.217 26.303 45.687 1.00 22.10 294 ALA A CA 1
ATOM 2125 C C . ALA A 1 315 ? 31.215 25.169 45.943 1.00 27.09 294 ALA A C 1
ATOM 2126 O O . ALA A 1 315 ? 30.937 24.006 45.648 1.00 26.18 294 ALA A O 1
ATOM 2128 N N . VAL A 1 316 ? 32.381 25.513 46.477 1.00 22.97 295 VAL A N 1
ATOM 2129 C CA . VAL A 1 316 ? 33.397 24.511 46.757 1.00 25.54 295 VAL A CA 1
ATOM 2130 C C . VAL A 1 316 ? 33.323 24.032 48.206 1.00 28.34 295 VAL A C 1
ATOM 2131 O O . VAL A 1 316 ? 33.398 22.835 48.468 1.00 24.90 295 VAL A O 1
ATOM 2135 N N . ALA A 1 317 ? 33.175 24.973 49.137 1.00 25.40 296 ALA A N 1
ATOM 2136 C CA . ALA A 1 317 ? 33.125 24.643 50.557 1.00 24.04 296 ALA A CA 1
ATOM 2137 C C . ALA A 1 317 ? 32.795 25.875 51.381 1.00 27.20 296 ALA A C 1
ATOM 2138 O O . ALA A 1 317 ? 32.606 26.966 50.837 1.00 26.80 296 ALA A O 1
ATOM 2140 N N . VAL A 1 318 ? 32.710 25.694 52.698 1.00 25.50 297 VAL A N 1
ATOM 2141 C CA . VAL A 1 318 ? 32.465 26.800 53.612 1.00 23.27 297 VAL A CA 1
ATOM 2142 C C . VAL A 1 318 ? 33.506 26.714 54.720 1.00 27.18 297 VAL A C 1
ATOM 2143 O O . VAL A 1 318 ? 34.065 25.646 54.980 1.00 25.50 297 VAL A O 1
ATOM 2147 N N . GLY A 1 319 ? 33.769 27.843 55.362 1.00 30.44 298 GLY A N 1
ATOM 2148 C CA . GLY A 1 319 ? 34.754 27.865 56.425 1.00 33.80 298 GLY A CA 1
ATOM 2149 C C . GLY A 1 319 ? 34.733 29.188 57.159 1.00 36.16 298 GLY A C 1
ATOM 2150 O O . GLY A 1 319 ? 33.879 30.034 56.896 1.00 33.33 298 GLY A O 1
ATOM 2151 N N . LYS A 1 320 ? 35.676 29.366 58.079 1.00 35.75 299 LYS A N 1
ATOM 2152 C CA . LYS A 1 320 ? 35.764 30.589 58.865 1.00 35.45 299 LYS A CA 1
ATOM 2153 C C . LYS A 1 320 ? 36.887 31.486 58.349 1.00 36.03 299 LYS A C 1
ATOM 2154 O O . LYS A 1 320 ? 37.999 31.021 58.090 1.00 33.06 299 LYS A O 1
ATOM 2156 N N . ALA A 1 321 ? 36.598 32.773 58.196 1.00 35.02 300 ALA A N 1
ATOM 2157 C CA . ALA A 1 321 ? 37.615 33.699 57.721 1.00 35.28 300 ALA A CA 1
ATOM 2158 C C . ALA A 1 321 ? 38.646 33.867 58.827 1.00 38.80 300 ALA A C 1
ATOM 2159 O O . ALA A 1 321 ? 38.286 34.078 59.985 1.00 35.19 300 ALA A O 1
ATOM 2161 N N . LEU A 1 322 ? 39.921 33.750 58.466 1.00 38.48 301 LEU A N 1
ATOM 2162 C CA . LEU A 1 322 ? 41.015 33.910 59.419 1.00 43.66 301 LEU A CA 1
ATOM 2163 C C . LEU A 1 322 ? 41.570 35.325 59.311 1.00 45.44 301 LEU A C 1
ATOM 2164 O O . LEU A 1 322 ? 42.277 35.798 60.201 1.00 46.27 301 LEU A O 1
ATOM 2169 N N . MET A 1 323 ? 41.240 35.995 58.211 1.00 43.17 302 MET A N 1
ATOM 2170 C CA . MET A 1 323 ? 41.684 37.365 57.965 1.00 42.82 302 MET A CA 1
ATOM 2171 C C . MET A 1 323 ? 40.502 38.177 57.448 1.00 44.09 302 MET A C 1
ATOM 2172 O O . MET A 1 323 ? 39.546 37.608 56.926 1.00 42.44 302 MET A O 1
ATOM 2177 N N . ASN A 1 324 ? 40.557 39.498 57.588 1.00 38.61 303 ASN A N 1
ATOM 2178 C CA . ASN A 1 324 ? 39.476 40.330 57.077 1.00 41.18 303 ASN A CA 1
ATOM 2179 C C . ASN A 1 324 ? 39.806 40.662 55.626 1.00 39.21 303 ASN A C 1
ATOM 2180 O O . ASN A 1 324 ? 40.923 40.425 55.170 1.00 38.32 303 ASN A O 1
ATOM 2185 N N . THR A 1 325 ? 38.830 41.204 54.905 1.00 36.76 304 THR A N 1
ATOM 2186 C CA . THR A 1 325 ? 39.014 41.543 53.498 1.00 40.78 304 THR A CA 1
ATOM 2187 C C . THR A 1 325 ? 40.304 42.319 53.215 1.00 41.12 304 THR A C 1
ATOM 2188 O O . THR A 1 325 ? 41.061 41.970 52.313 1.00 34.75 304 THR A O 1
ATOM 2192 N N . LYS A 1 326 ? 40.562 43.365 53.990 1.00 42.85 305 LYS A N 1
ATOM 2193 C CA . LYS A 1 326 ? 41.759 44.171 53.775 1.00 47.36 305 LYS A CA 1
ATOM 2194 C C . LYS A 1 326 ? 43.074 43.424 54.003 1.00 43.62 305 LYS A C 1
ATOM 2195 O O . LYS A 1 326 ? 44.001 43.535 53.194 1.00 45.17 305 LYS A O 1
ATOM 2201 N N . GLU A 1 327 ? 43.157 42.667 55.093 1.00 41.35 306 GLU A N 1
ATOM 2202 C CA . GLU A 1 327 ? 44.359 41.888 55.383 1.00 41.98 306 GLU A CA 1
ATOM 2203 C C . GLU A 1 327 ? 44.635 40.964 54.200 1.00 41.24 306 GLU A C 1
ATOM 2204 O O . GLU A 1 327 ? 45.779 40.832 53.755 1.00 38.37 306 GLU A O 1
ATOM 2210 N N A ILE A 1 328 ? 43.583 40.324 53.694 0.50 38.20 307 ILE A N 1
ATOM 2211 N N B ILE A 1 328 ? 43.581 40.329 53.694 0.50 39.21 307 ILE A N 1
ATOM 2212 C CA A ILE A 1 328 ? 43.706 39.419 52.555 0.50 37.09 307 ILE A CA 1
ATOM 2213 C CA B ILE A 1 328 ? 43.694 39.427 52.551 0.50 38.87 307 ILE A CA 1
ATOM 2214 C C A ILE A 1 328 ? 44.214 40.178 51.331 0.50 37.02 307 ILE A C 1
ATOM 2215 C C B ILE A 1 328 ? 44.226 40.186 51.340 0.50 38.13 307 ILE A C 1
ATOM 2216 O O A ILE A 1 328 ? 45.068 39.687 50.595 0.50 38.84 307 ILE A O 1
ATOM 2217 O O B ILE A 1 328 ? 45.101 39.704 50.621 0.50 39.53 307 ILE A O 1
ATOM 2226 N N . LEU A 1 329 ? 43.683 41.378 51.121 1.00 38.93 308 LEU A N 1
ATOM 2227 C CA . LEU A 1 329 ? 44.090 42.209 49.997 1.00 46.61 308 LEU A CA 1
ATOM 2228 C C . LEU A 1 329 ? 45.533 42.692 50.127 1.00 48.81 308 LEU A C 1
ATOM 2229 O O . LEU A 1 329 ? 46.237 42.826 49.128 1.00 47.78 308 LEU A O 1
ATOM 2234 N N . ASN A 1 330 ? 45.980 42.945 51.353 1.00 51.05 309 ASN A N 1
ATOM 2235 C CA . ASN A 1 330 ? 47.345 43.423 51.566 1.00 55.26 309 ASN A CA 1
ATOM 2236 C C . ASN A 1 330 ? 48.390 42.317 51.706 1.00 55.77 309 ASN A C 1
ATOM 2237 O O . ASN A 1 330 ? 49.571 42.537 51.432 1.00 57.37 309 ASN A O 1
ATOM 2242 N N . ALA A 1 331 ? 47.958 41.134 52.125 1.00 50.01 310 ALA A N 1
ATOM 2243 C CA . ALA A 1 331 ? 48.871 40.011 52.319 1.00 48.74 310 ALA A CA 1
ATOM 2244 C C . ALA A 1 331 ? 49.389 39.401 51.020 1.00 47.43 310 ALA A C 1
ATOM 2245 O O . ALA A 1 331 ? 48.763 39.516 49.966 1.00 45.36 310 ALA A O 1
ATOM 2247 N N . ASP A 1 332 ? 50.544 38.751 51.110 1.00 49.25 311 ASP A N 1
ATOM 2248 C CA . ASP A 1 332 ? 51.156 38.095 49.960 1.00 51.07 311 ASP A CA 1
ATOM 2249 C C . ASP A 1 332 ? 51.339 36.627 50.313 1.00 47.53 311 ASP A C 1
ATOM 2250 O O . ASP A 1 332 ? 51.753 35.819 49.482 1.00 49.28 311 ASP A O 1
ATOM 2253 N N . LYS A 1 333 ? 51.027 36.300 51.563 1.00 48.05 312 LYS A N 1
ATOM 2254 C CA . LYS A 1 333 ? 51.135 34.940 52.075 1.00 45.14 312 LYS A CA 1
ATOM 2255 C C . LYS A 1 333 ? 50.163 34.774 53.233 1.00 41.01 312 LYS A C 1
ATOM 2256 O O . LYS A 1 333 ? 49.566 35.745 53.695 1.00 46.22 312 LYS A O 1
ATOM 2259 N N . GLY A 1 334 ? 50.008 33.542 53.703 1.00 40.51 313 GLY A N 1
ATOM 2260 C CA . GLY A 1 334 ? 49.115 33.293 54.818 1.00 44.50 313 GLY A CA 1
ATOM 2261 C C . GLY A 1 334 ? 47.887 32.474 54.471 1.00 45.06 313 GLY A C 1
ATOM 2262 O O . GLY A 1 334 ? 47.559 32.288 53.298 1.00 44.26 313 GLY A O 1
ATOM 2263 N N . VAL A 1 335 ? 47.217 31.975 55.506 1.00 46.07 314 VAL A N 1
ATOM 2264 C CA . VAL A 1 335 ? 46.005 31.183 55.346 1.00 43.74 314 VAL A CA 1
ATOM 2265 C C . VAL A 1 335 ? 44.823 32.122 55.534 1.00 40.56 314 VAL A C 1
ATOM 2266 O O . VAL A 1 335 ? 44.673 32.751 56.586 1.00 36.87 314 VAL A O 1
ATOM 2270 N N . ALA A 1 336 ? 43.987 32.212 54.507 1.00 33.38 315 ALA A N 1
ATOM 2271 C CA . ALA A 1 336 ? 42.828 33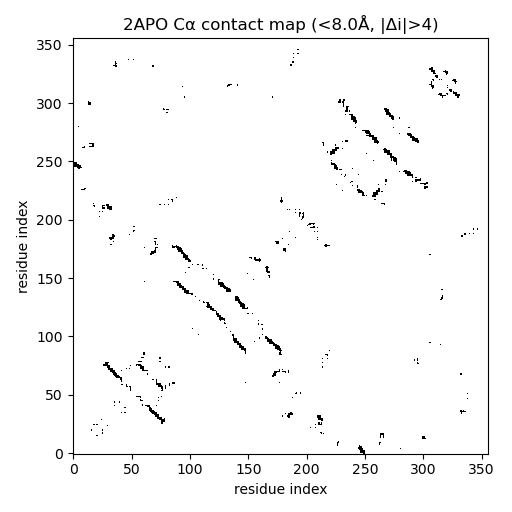.095 54.530 1.00 33.32 315 ALA A CA 1
ATOM 2272 C C . ALA A 1 336 ? 41.570 32.490 55.138 1.00 28.74 315 ALA A C 1
ATOM 2273 O O . ALA A 1 336 ? 40.839 33.163 55.864 1.00 28.89 315 ALA A O 1
ATOM 2275 N N . VAL A 1 337 ? 41.306 31.225 54.834 1.00 31.87 316 VAL A N 1
ATOM 2276 C CA . VAL A 1 337 ? 40.099 30.583 55.339 1.00 27.85 316 VAL A CA 1
ATOM 2277 C C . VAL A 1 337 ? 40.335 29.197 55.913 1.00 30.54 316 VAL A C 1
ATOM 2278 O O . VAL A 1 337 ? 40.996 28.362 55.295 1.00 31.96 316 VAL A O 1
ATOM 2282 N N . ASP A 1 338 ? 39.781 28.962 57.098 1.00 32.63 317 ASP A N 1
ATOM 2283 C CA . ASP A 1 338 ? 39.864 27.659 57.736 1.00 34.70 317 ASP A CA 1
ATOM 2284 C C . ASP A 1 338 ? 38.618 26.899 57.260 1.00 28.33 317 ASP A C 1
ATOM 2285 O O . ASP A 1 338 ? 37.517 27.124 57.758 1.00 29.77 317 ASP A O 1
ATOM 2290 N N . VAL A 1 339 ? 38.807 26.009 56.289 1.00 37.28 318 VAL A N 1
ATOM 2291 C CA . VAL A 1 339 ? 37.712 25.241 55.697 1.00 34.96 318 VAL A CA 1
ATOM 2292 C C . VAL A 1 339 ? 37.093 24.228 56.650 1.00 36.00 318 VAL A C 1
ATOM 2293 O O . VAL A 1 339 ? 37.785 23.374 57.205 1.00 36.22 318 VAL A O 1
ATOM 2297 N N . GLU A 1 340 ? 35.776 24.307 56.808 1.00 34.17 319 GLU A N 1
ATOM 2298 C CA . GLU A 1 340 ? 35.068 23.424 57.729 1.00 36.12 319 GLU A CA 1
ATOM 2299 C C . GLU A 1 340 ? 34.233 22.304 57.104 1.00 37.17 319 GLU A C 1
ATOM 2300 O O . GLU A 1 340 ? 33.966 21.294 57.760 1.00 34.94 319 GLU A O 1
ATOM 2306 N N . ARG A 1 341 ? 33.810 22.479 55.854 1.00 32.56 320 ARG A N 1
ATOM 2307 C CA . ARG A 1 341 ? 33.025 21.453 55.163 1.00 27.17 320 ARG A CA 1
ATOM 2308 C C . ARG A 1 341 ? 33.191 21.628 53.661 1.00 26.90 320 ARG A C 1
ATOM 2309 O O . ARG A 1 341 ? 33.051 22.737 53.137 1.00 27.18 320 ARG A O 1
ATOM 2317 N N . VAL A 1 342 ? 33.505 20.535 52.976 1.00 22.55 321 VAL A N 1
ATOM 2318 C CA . VAL A 1 342 ? 33.684 20.555 51.530 1.00 27.10 321 VAL A CA 1
ATOM 2319 C C . VAL A 1 342 ? 32.377 20.128 50.859 1.00 29.84 321 VAL A C 1
ATOM 2320 O O . VAL A 1 342 ? 31.742 19.156 51.284 1.00 25.81 321 VAL A O 1
ATOM 2324 N N . TYR A 1 343 ? 31.980 20.858 49.815 1.00 24.68 322 TYR A N 1
ATOM 2325 C CA . TYR A 1 343 ? 30.738 20.581 49.086 1.00 25.42 322 TYR A CA 1
ATOM 2326 C C . TYR A 1 343 ? 30.967 19.904 47.736 1.00 24.67 322 TYR A C 1
ATOM 2327 O O . TYR A 1 343 ? 30.147 19.113 47.279 1.00 29.83 322 TYR A O 1
ATOM 2336 N N . MET A 1 344 ? 32.084 20.230 47.097 1.00 25.88 323 MET A N 1
ATOM 2337 C CA . MET A 1 344 ? 32.416 19.701 45.779 1.00 26.24 323 MET A CA 1
ATOM 2338 C C . MET A 1 344 ? 33.181 18.374 45.811 1.00 27.78 323 MET A C 1
ATOM 2339 O O . MET A 1 344 ? 34.072 18.186 46.633 1.00 27.76 323 MET A O 1
ATOM 2344 N N . ASP A 1 345 ? 32.825 17.462 44.907 1.00 29.52 324 ASP A N 1
ATOM 2345 C CA . ASP A 1 345 ? 33.485 16.156 44.812 1.00 33.14 324 ASP A CA 1
ATOM 2346 C C . ASP A 1 345 ? 34.946 16.304 44.390 1.00 34.46 324 ASP A C 1
ATOM 2347 O O . ASP A 1 345 ? 35.280 17.140 43.544 1.00 27.75 324 ASP A O 1
ATOM 2352 N N . ARG A 1 346 ? 35.812 15.484 44.979 1.00 32.90 325 ARG A N 1
ATOM 2353 C CA . ARG A 1 346 ? 37.224 15.498 44.636 1.00 34.57 325 ARG A CA 1
ATOM 2354 C C . ARG A 1 346 ? 37.330 15.144 43.160 1.00 32.56 325 ARG A C 1
ATOM 2355 O O . ARG A 1 346 ? 36.487 14.429 42.626 1.00 33.01 325 ARG A O 1
ATOM 2363 N N . GLY A 1 347 ? 38.360 15.650 42.496 1.00 36.71 326 GLY A N 1
ATOM 2364 C CA . GLY A 1 347 ? 38.533 15.344 41.090 1.00 33.74 326 GLY A CA 1
ATOM 2365 C C . GLY A 1 347 ? 37.683 16.148 40.126 1.00 35.77 326 GLY A C 1
ATOM 2366 O O . GLY A 1 347 ? 37.707 15.885 38.926 1.00 38.07 326 GLY A O 1
ATOM 2367 N N . THR A 1 348 ? 36.916 17.113 40.626 1.00 35.11 327 THR A N 1
ATOM 2368 C CA . THR A 1 348 ? 36.105 17.930 39.729 1.00 32.19 327 THR A CA 1
ATOM 2369 C C . THR A 1 348 ? 37.075 18.855 39.006 1.00 35.07 327 THR A C 1
ATOM 2370 O O . THR A 1 348 ? 36.980 19.055 37.794 1.00 35.79 327 THR A O 1
ATOM 2374 N N . TYR A 1 349 ? 38.013 19.411 39.764 1.00 33.70 328 TYR A N 1
ATOM 2375 C CA . TYR A 1 349 ? 39.038 20.277 39.201 1.00 36.68 328 TYR A CA 1
ATOM 2376 C C . TYR A 1 349 ? 40.373 19.531 39.238 1.00 37.89 328 TYR A C 1
ATOM 2377 O O . TYR A 1 349 ? 40.536 18.574 39.996 1.00 32.96 328 TYR A O 1
ATOM 2386 N N . PRO A 1 350 ? 41.343 19.964 38.420 1.00 42.65 329 PRO A N 1
ATOM 2387 C CA . PRO A 1 350 ? 42.680 19.364 38.316 1.00 45.41 329 PRO A CA 1
ATOM 2388 C C . PRO A 1 350 ? 43.521 19.342 39.587 1.00 43.47 329 PRO A C 1
ATOM 2389 O O . PRO A 1 350 ? 43.624 20.344 40.288 1.00 41.46 329 PRO A O 1
ATOM 2393 N N . ARG A 1 351 ? 44.134 18.199 39.875 1.00 48.93 330 ARG A N 1
ATOM 2394 C CA . ARG A 1 351 ? 45.015 18.102 41.032 1.00 51.06 330 ARG A CA 1
ATOM 2395 C C . ARG A 1 351 ? 46.298 18.779 40.549 1.00 53.84 330 ARG A C 1
ATOM 2396 O O . ARG A 1 351 ? 46.671 18.637 39.384 1.00 50.74 330 ARG A O 1
ATOM 2398 N N . MET A 1 352 ? 46.964 19.526 41.422 1.00 59.76 331 MET A N 1
ATOM 2399 C CA . MET A 1 352 ? 48.190 20.214 41.023 1.00 65.96 331 MET A CA 1
ATOM 2400 C C . MET A 1 352 ? 49.443 19.554 41.603 1.00 70.82 331 MET A C 1
ATOM 2401 O O . MET A 1 352 ? 50.316 19.143 40.802 1.00 72.89 331 MET A O 1
ATOM 2406 N N . GLU B 2 3 ? -15.341 28.176 61.164 1.00 66.00 403 GLU B N 1
ATOM 2407 C CA . GLU B 2 3 ? -13.877 28.376 61.375 1.00 67.76 403 GLU B CA 1
ATOM 2408 C C . GLU B 2 3 ? -13.259 29.158 60.220 1.00 65.35 403 GLU B C 1
ATOM 2409 O O . GLU B 2 3 ? -13.417 28.797 59.055 1.00 67.82 403 GLU B O 1
ATOM 2420 N N . ARG B 2 5 ? -10.390 30.675 57.707 1.00 44.78 405 ARG B N 1
ATOM 2421 C CA . ARG B 2 5 ? -9.240 30.090 57.032 1.00 41.56 405 ARG B CA 1
ATOM 2422 C C . ARG B 2 5 ? -8.539 31.206 56.271 1.00 36.66 405 ARG B C 1
ATOM 2423 O O . ARG B 2 5 ? -9.198 32.091 55.725 1.00 32.11 405 ARG B O 1
ATOM 2434 N N . LYS B 2 7 ? -6.725 33.159 53.282 1.00 27.55 407 LYS B N 1
ATOM 2435 C CA . LYS B 2 7 ? -6.929 33.146 51.846 1.00 27.84 407 LYS B CA 1
ATOM 2436 C C . LYS B 2 7 ? -5.755 33.865 51.225 1.00 28.29 407 LYS B C 1
ATOM 2437 O O . LYS B 2 7 ? -4.960 34.497 51.923 1.00 30.79 407 LYS B O 1
ATOM 2442 N N . LYS B 2 8 ? -5.656 33.772 49.907 1.00 31.49 408 LYS B N 1
ATOM 2443 C CA . LYS B 2 8 ? -4.584 34.416 49.174 1.00 29.10 408 LYS B CA 1
ATOM 2444 C C . LYS B 2 8 ? -5.119 34.831 47.810 1.00 38.76 408 LYS B C 1
ATOM 2445 O O . LYS B 2 8 ? -5.865 34.085 47.176 1.00 39.62 408 LYS B O 1
ATOM 2451 N N . CYS B 2 9 ? -4.755 36.023 47.359 1.00 41.15 409 CYS B N 1
ATOM 2452 C CA . CYS B 2 9 ? -5.219 36.471 46.058 1.00 46.15 409 CYS B CA 1
ATOM 2453 C C . CYS B 2 9 ? -4.391 35.806 44.969 1.00 45.61 409 CYS B C 1
ATOM 2454 O O . CYS B 2 9 ? -3.172 35.928 44.948 1.00 42.10 409 CYS B O 1
ATOM 2457 N N . PRO B 2 10 ? -5.055 35.089 44.044 1.00 55.05 410 PRO B N 1
ATOM 2458 C CA . PRO B 2 10 ? -4.389 34.391 42.938 1.00 59.06 410 PRO B CA 1
ATOM 2459 C C . PRO B 2 10 ? -3.601 35.339 42.042 1.00 64.00 410 PRO B C 1
ATOM 2460 O O . PRO B 2 10 ? -2.644 34.929 41.394 1.00 69.78 410 PRO B O 1
ATOM 2464 N N . LYS B 2 11 ? -4.005 36.608 42.020 1.00 64.88 411 LYS B N 1
ATOM 2465 C CA . LYS B 2 11 ? -3.350 37.610 41.183 1.00 64.99 411 LYS B CA 1
ATOM 2466 C C . LYS B 2 11 ? -2.222 38.380 41.867 1.00 64.43 411 LYS B C 1
ATOM 2467 O O . LYS B 2 11 ? -1.069 38.296 41.446 1.00 63.90 411 LYS B O 1
ATOM 2470 N N A CYS B 2 12 ? -2.548 39.124 42.920 0.50 61.49 412 CYS B N 1
ATOM 2471 N N B CYS B 2 12 ? -2.564 39.114 42.923 0.50 62.05 412 CYS B N 1
ATOM 2472 C CA A CYS B 2 12 ? -1.536 39.908 43.612 0.50 60.04 412 CYS B CA 1
ATOM 2473 C CA B CYS B 2 12 ? -1.596 39.916 43.668 0.50 61.39 412 CYS B CA 1
ATOM 2474 C C A CYS B 2 12 ? -0.664 39.078 44.560 0.50 57.78 412 CYS B C 1
ATOM 2475 C C B CYS B 2 12 ? -0.671 39.082 44.558 0.50 58.41 412 CYS B C 1
ATOM 2476 O O A CYS B 2 12 ? 0.419 39.505 44.950 0.50 55.95 412 CYS B O 1
ATOM 2477 O O B CYS B 2 12 ? 0.440 39.503 44.893 0.50 56.66 412 CYS B O 1
ATOM 2482 N N . GLY B 2 13 ? -1.148 37.904 44.949 1.00 54.94 413 GLY B N 1
ATOM 2483 C CA . GLY B 2 13 ? -0.370 37.043 45.826 1.00 55.70 413 GLY B CA 1
ATOM 2484 C C . GLY B 2 13 ? -0.365 37.521 47.274 1.00 55.22 413 GLY B C 1
ATOM 2485 O O . GLY B 2 13 ? 0.493 37.157 48.090 1.00 59.67 413 GLY B O 1
ATOM 2486 N N . LEU B 2 14 ? -1.345 38.353 47.590 1.00 50.36 414 LEU B N 1
ATOM 2487 C CA . LEU B 2 14 ? -1.488 38.906 48.926 1.00 51.83 414 LEU B CA 1
ATOM 2488 C C . LEU B 2 14 ? -2.330 37.985 49.823 1.00 44.00 414 LEU B C 1
ATOM 2489 O O . LEU B 2 14 ? -3.222 37.281 49.343 1.00 43.16 414 LEU B O 1
ATOM 2494 N N . TYR B 2 15 ? -2.016 37.958 51.117 1.00 35.79 415 TYR B N 1
ATOM 2495 C CA . TYR B 2 15 ? -2.764 37.123 52.056 1.00 28.74 415 TYR B CA 1
ATOM 2496 C C . TYR B 2 15 ? -3.839 37.931 52.771 1.00 30.87 415 TYR B C 1
ATOM 2497 O O . TYR B 2 15 ? -3.601 39.054 53.203 1.00 32.15 415 TYR B O 1
ATOM 2506 N N . THR B 2 16 ? -5.021 37.344 52.912 1.00 29.50 416 THR B N 1
ATOM 2507 C CA . THR B 2 16 ? -6.133 38.030 53.551 1.00 30.04 416 THR B CA 1
ATOM 2508 C C . THR B 2 16 ? -7.161 37.041 54.088 1.00 29.84 416 THR B C 1
ATOM 2509 O O . THR B 2 16 ? -7.048 35.828 53.871 1.00 28.55 416 THR B O 1
ATOM 2513 N N . LEU B 2 17 ? -8.152 37.558 54.806 1.00 25.52 417 LEU B N 1
ATOM 2514 C CA . LEU B 2 17 ? -9.220 36.717 55.334 1.00 28.72 417 LEU B CA 1
ATOM 2515 C C . LEU B 2 17 ? -10.472 36.937 54.483 1.00 31.97 417 LEU B C 1
ATOM 2516 O O . LEU B 2 17 ? -11.457 36.214 54.610 1.00 33.57 417 LEU B O 1
ATOM 2521 N N . LYS B 2 18 ? -10.415 37.934 53.608 1.00 33.89 418 LYS B N 1
ATOM 2522 C CA . LYS B 2 18 ? -11.543 38.276 52.748 1.00 40.97 418 LYS B CA 1
ATOM 2523 C C . LYS B 2 18 ? -11.735 37.286 51.599 1.00 46.77 418 LYS B C 1
ATOM 2524 O O . LYS B 2 18 ? -10.772 36.683 51.118 1.00 39.92 418 LYS B O 1
ATOM 2527 N N . GLU B 2 19 ? -12.985 37.124 51.170 1.00 44.57 419 GLU B N 1
ATOM 2528 C CA . GLU B 2 19 ? -13.310 36.222 50.072 1.00 49.15 419 GLU B CA 1
ATOM 2529 C C . GLU B 2 19 ? -12.954 36.875 48.741 1.00 50.48 419 GLU B C 1
ATOM 2530 O O . GLU B 2 19 ? -12.788 36.194 47.730 1.00 51.33 419 GLU B O 1
ATOM 2533 N N . ILE B 2 20 ? -12.842 38.200 48.752 1.00 55.16 420 ILE B N 1
ATOM 2534 C CA . ILE B 2 20 ? -12.495 38.969 47.560 1.00 54.78 420 ILE B CA 1
ATOM 2535 C C . ILE B 2 20 ? -11.325 39.880 47.899 1.00 55.58 420 ILE B C 1
ATOM 2536 O O . ILE B 2 20 ? -11.363 40.600 48.892 1.00 60.30 420 ILE B O 1
ATOM 2541 N N . CYS B 2 21 ? -10.287 39.855 47.072 1.00 54.84 421 CYS B N 1
ATOM 2542 C CA . CYS B 2 21 ? -9.115 40.682 47.324 1.00 61.12 421 CYS B CA 1
ATOM 2543 C C . CYS B 2 21 ? -9.489 42.153 47.423 1.00 67.62 421 CYS B C 1
ATOM 2544 O O . CYS B 2 21 ? -10.326 42.640 46.666 1.00 70.48 421 CYS B O 1
ATOM 2547 N N . PRO B 2 22 ? -8.867 42.883 48.363 1.00 72.10 422 PRO B N 1
ATOM 2548 C CA . PRO B 2 22 ? -9.146 44.307 48.557 1.00 74.26 422 PRO B CA 1
ATOM 2549 C C . PRO B 2 22 ? -8.254 45.194 47.689 1.00 74.96 422 PRO B C 1
ATOM 2550 O O . PRO B 2 22 ? -8.497 46.396 47.568 1.00 78.93 422 PRO B O 1
ATOM 2554 N N . LYS B 2 23 ? -7.228 44.605 47.080 1.00 74.66 423 LYS B N 1
ATOM 2555 C CA . LYS B 2 23 ? -6.303 45.366 46.243 1.00 75.84 423 LYS B CA 1
ATOM 2556 C C . LYS B 2 23 ? -6.416 45.082 44.743 1.00 76.91 423 LYS B C 1
ATOM 2557 O O . LYS B 2 23 ? -5.913 45.851 43.934 1.00 77.77 423 LYS B O 1
ATOM 2559 N N A CYS B 2 24 ? -7.058 43.973 44.385 0.50 77.80 424 CYS B N 1
ATOM 2560 N N B CYS B 2 24 ? -7.077 43.990 44.372 0.50 77.52 424 CYS B N 1
ATOM 2561 C CA A CYS B 2 24 ? -7.219 43.585 42.983 0.50 77.41 424 CYS B CA 1
ATOM 2562 C CA B CYS B 2 24 ? -7.228 43.658 42.957 0.50 76.88 424 CYS B CA 1
ATOM 2563 C C A CYS B 2 24 ? -8.683 43.381 42.619 0.50 77.17 424 CYS B C 1
ATOM 2564 C C B CYS B 2 24 ? -8.692 43.388 42.603 0.50 76.87 424 CYS B C 1
ATOM 2565 O O A CYS B 2 24 ? -9.320 44.263 42.057 0.50 78.43 424 CYS B O 1
ATOM 2566 O O B CYS B 2 24 ? -9.350 44.245 42.024 0.50 78.21 424 CYS B O 1
ATOM 2571 N N . GLY B 2 25 ? -9.213 42.211 42.940 1.00 78.20 425 GLY B N 1
ATOM 2572 C CA . GLY B 2 25 ? -10.602 41.940 42.631 1.00 76.09 425 GLY B CA 1
ATOM 2573 C C . GLY B 2 25 ? -11.022 40.482 42.630 1.00 75.16 425 GLY B C 1
ATOM 2574 O O . GLY B 2 25 ? -12.099 40.125 43.126 1.00 74.64 425 GLY B O 1
ATOM 2575 N N . GLU B 2 26 ? -10.169 39.628 42.076 1.00 75.73 426 GLU B N 1
ATOM 2576 C CA . GLU B 2 26 ? -10.450 38.200 41.985 1.00 71.72 426 GLU B CA 1
ATOM 2577 C C . GLU B 2 26 ? -10.792 37.515 43.310 1.00 69.31 426 GLU B C 1
ATOM 2578 O O . GLU B 2 26 ? -10.307 37.896 44.384 1.00 71.05 426 GLU B O 1
ATOM 2580 N N . LYS B 2 27 ? -11.653 36.504 43.231 1.00 64.46 427 LYS B N 1
ATOM 2581 C CA . LYS B 2 27 ? -12.046 35.745 44.422 1.00 60.39 427 LYS B CA 1
ATOM 2582 C C . LYS B 2 27 ? -10.737 35.165 44.944 1.00 57.73 427 LYS B C 1
ATOM 2583 O O . LYS B 2 27 ? -9.913 34.694 44.162 1.00 57.99 427 LYS B O 1
ATOM 2589 N N . THR B 2 28 ? -10.529 35.232 46.253 1.00 47.00 428 THR B N 1
ATOM 2590 C CA . THR B 2 28 ? -9.303 34.699 46.827 1.00 41.60 428 THR B CA 1
ATOM 2591 C C . THR B 2 28 ? -9.441 33.190 46.934 1.00 43.03 428 THR B C 1
ATOM 2592 O O . THR B 2 28 ? -10.551 32.662 46.875 1.00 44.84 428 THR B O 1
ATOM 2596 N N . VAL B 2 29 ? -8.316 32.499 47.091 1.00 43.82 429 VAL B N 1
ATOM 2597 C CA . VAL B 2 29 ? -8.322 31.046 47.188 1.00 37.15 429 VAL B CA 1
ATOM 2598 C C . VAL B 2 29 ? -7.579 30.539 48.418 1.00 39.46 429 VAL B C 1
ATOM 2599 O O . VAL B 2 29 ? -6.846 31.285 49.073 1.00 36.56 429 VAL B O 1
ATOM 2603 N N . ILE B 2 30 ? -7.782 29.264 48.730 1.00 36.93 430 ILE B N 1
ATOM 2604 C CA . ILE B 2 30 ? -7.102 28.644 49.857 1.00 39.60 430 ILE B CA 1
ATOM 2605 C C . ILE B 2 30 ? -5.675 28.374 49.387 1.00 36.87 430 ILE B C 1
ATOM 2606 O O . ILE B 2 30 ? -5.464 27.771 48.338 1.00 38.72 430 ILE B O 1
ATOM 2611 N N . PRO B 2 31 ? -4.677 28.838 50.151 1.00 38.77 431 PRO B N 1
ATOM 2612 C CA . PRO B 2 31 ? -3.254 28.665 49.827 1.00 38.14 431 PRO B CA 1
ATOM 2613 C C . PRO B 2 31 ? -2.710 27.231 49.769 1.00 41.42 431 PRO B C 1
ATOM 2614 O O . PRO B 2 31 ? -1.697 26.981 49.114 1.00 46.33 431 PRO B O 1
ATOM 2618 N N . LYS B 2 32 ? -3.371 26.301 50.454 1.00 40.23 432 LYS B N 1
ATOM 2619 C CA . LYS B 2 32 ? -2.937 24.902 50.498 1.00 38.50 432 LYS B CA 1
ATOM 2620 C C . LYS B 2 32 ? -2.619 24.259 49.157 1.00 35.43 432 LYS B C 1
ATOM 2621 O O . LYS B 2 32 ? -3.345 24.442 48.181 1.00 33.12 432 LYS B O 1
ATOM 2627 N N A PRO B 2 33 ? -1.527 23.483 49.100 0.50 30.16 433 PRO B N 1
ATOM 2628 N N B PRO B 2 33 ? -1.512 23.505 49.084 0.50 35.65 433 PRO B N 1
ATOM 2629 C CA A PRO B 2 33 ? -1.119 22.788 47.873 0.50 27.61 433 PRO B CA 1
ATOM 2630 C CA B PRO B 2 33 ? -1.176 22.850 47.818 0.50 33.92 433 PRO B CA 1
ATOM 2631 C C A PRO B 2 33 ? -2.054 21.580 47.696 0.50 30.64 433 PRO B C 1
ATOM 2632 C C B PRO B 2 33 ? -2.105 21.642 47.677 0.50 33.91 433 PRO B C 1
ATOM 2633 O O A PRO B 2 33 ? -2.558 21.037 48.681 0.50 27.33 433 PRO B O 1
ATOM 2634 O O B PRO B 2 33 ? -2.646 21.149 48.668 0.50 31.58 433 PRO B O 1
ATOM 2641 N N . PRO B 2 34 ? -2.305 21.148 46.448 1.00 34.57 434 PRO B N 1
ATOM 2642 C CA . PRO B 2 34 ? -3.195 19.989 46.272 1.00 34.27 434 PRO B CA 1
ATOM 2643 C C . PRO B 2 34 ? -2.643 18.751 46.985 1.00 32.56 434 PRO B C 1
ATOM 2644 O O . PRO B 2 34 ? -1.430 18.567 47.062 1.00 29.69 434 PRO B O 1
ATOM 2648 N N . LYS B 2 35 ? -3.529 17.917 47.523 1.00 33.00 435 LYS B N 1
ATOM 2649 C CA . LYS B 2 35 ? -3.099 16.708 48.223 1.00 34.00 435 LYS B CA 1
ATOM 2650 C C . LYS B 2 35 ? -2.271 15.847 47.278 1.00 29.91 435 LYS B C 1
ATOM 2651 O O . LYS B 2 35 ? -2.577 15.757 46.093 1.00 30.04 435 LYS B O 1
ATOM 2657 N N . PHE B 2 36 ? -1.230 15.213 47.807 1.00 31.43 436 PHE B N 1
ATOM 2658 C CA . PHE B 2 36 ? -0.346 14.379 46.996 1.00 34.73 436 PHE B CA 1
ATOM 2659 C C . PHE B 2 36 ? -0.228 12.937 47.476 1.00 33.26 436 PHE B C 1
ATOM 2660 O O . PHE B 2 36 ? -0.327 12.658 48.671 1.00 32.60 436 PHE B O 1
ATOM 2668 N N . SER B 2 37 ? -0.010 12.027 46.529 1.00 33.26 437 SER B N 1
ATOM 2669 C CA . SER B 2 37 ? 0.191 10.611 46.838 1.00 32.85 437 SER B CA 1
ATOM 2670 C C . SER B 2 37 ? 1.033 10.027 45.713 1.00 28.33 437 SER B C 1
ATOM 2671 O O . SER B 2 37 ? 0.854 10.390 44.551 1.00 35.31 437 SER B O 1
ATOM 2674 N N . LEU B 2 38 ? 1.963 9.139 46.052 1.00 33.11 438 LEU B N 1
ATOM 2675 C CA . LEU B 2 38 ? 2.812 8.519 45.042 1.00 32.87 438 LEU B CA 1
ATOM 2676 C C . LEU B 2 38 ? 1.956 7.821 43.995 1.00 35.81 438 LEU B C 1
ATOM 2677 O O . LEU B 2 38 ? 2.410 7.579 42.881 1.00 37.94 438 LEU B O 1
ATOM 2682 N N . GLU B 2 39 ? 0.716 7.500 44.361 1.00 37.67 439 GLU B N 1
ATOM 2683 C CA . GLU B 2 39 ? -0.208 6.861 43.432 1.00 40.84 439 GLU B CA 1
ATOM 2684 C C . GLU B 2 39 ? -0.345 7.714 42.181 1.00 40.32 439 GLU B C 1
ATOM 2685 O O . GLU B 2 39 ? -0.486 7.187 41.077 1.00 34.35 439 GLU B O 1
ATOM 2691 N N . ASP B 2 40 ? -0.320 9.035 42.361 1.00 37.73 440 ASP B N 1
ATOM 2692 C CA . ASP B 2 40 ? -0.412 9.963 41.234 1.00 42.24 440 ASP B CA 1
ATOM 2693 C C . ASP B 2 40 ? -1.585 9.579 40.329 1.00 40.96 440 ASP B C 1
ATOM 2694 O O . ASP B 2 40 ? -1.452 9.493 39.107 1.00 34.44 440 ASP B O 1
ATOM 2699 N N . ARG B 2 41 ? -2.735 9.362 40.959 1.00 43.85 441 ARG B N 1
ATOM 2700 C CA . ARG B 2 41 ? -3.964 8.964 40.281 1.00 46.91 441 ARG B CA 1
ATOM 2701 C C . ARG B 2 41 ? -4.196 9.566 38.895 1.00 45.84 441 ARG B C 1
ATOM 2702 O O . ARG B 2 41 ? -4.222 8.846 37.898 1.00 52.22 441 ARG B O 1
ATOM 2705 N N . TRP B 2 42 ? -4.336 10.892 38.811 1.00 41.38 442 TRP B N 1
ATOM 2706 C CA . TRP B 2 42 ? -4.655 11.543 37.531 1.00 44.95 442 TRP B CA 1
ATOM 2707 C C . TRP B 2 42 ? -3.383 12.059 36.874 1.00 36.70 442 TRP B C 1
ATOM 2708 O O . TRP B 2 42 ? -3.481 12.938 35.970 1.00 39.55 442 TRP B O 1
ATOM 2719 N N . GLY B 2 43 ? -2.215 11.552 37.213 1.00 33.98 443 GLY B N 1
ATOM 2720 C CA . GLY B 2 43 ? -0.982 12.013 36.594 1.00 28.96 443 GLY B CA 1
ATOM 2721 C C . GLY B 2 43 ? -0.967 11.927 35.077 1.00 28.41 443 GLY B C 1
ATOM 2722 O O . GLY B 2 43 ? -0.535 12.859 34.395 1.00 26.96 443 GLY B O 1
ATOM 2723 N N . LYS B 2 44 ? -1.445 10.814 34.531 1.00 28.30 444 LYS B N 1
ATOM 2724 C CA . LYS B 2 44 ? -1.454 10.642 33.083 1.00 33.09 444 LYS B CA 1
ATOM 2725 C C . LYS B 2 44 ? -2.234 11.756 32.389 1.00 33.87 444 LYS B C 1
ATOM 2726 O O . LYS B 2 44 ? -1.769 12.333 31.405 1.00 29.60 444 LYS B O 1
ATOM 2730 N N . TYR B 2 45 ? -3.404 12.069 32.911 1.00 33.29 445 TYR B N 1
ATOM 2731 C CA . TYR B 2 45 ? -4.262 13.101 32.313 1.00 35.37 445 TYR B CA 1
ATOM 2732 C C . TYR B 2 45 ? -3.580 14.456 32.470 1.00 31.74 445 TYR B C 1
ATOM 2733 O O . TYR B 2 45 ? -3.534 15.250 31.513 1.00 37.54 445 TYR B O 1
ATOM 2742 N N . ARG B 2 46 ? -3.074 14.757 33.651 1.00 33.04 446 ARG B N 1
ATOM 2743 C CA . ARG B 2 46 ? -2.421 16.034 33.905 1.00 31.94 446 ARG B CA 1
ATOM 2744 C C . ARG B 2 46 ? -1.255 16.265 32.949 1.00 34.18 446 ARG B C 1
ATOM 2745 O O . ARG B 2 46 ? -1.109 17.353 32.378 1.00 29.95 446 ARG B O 1
ATOM 2753 N N . ARG B 2 47 ? -0.425 15.240 32.773 1.00 27.98 447 ARG B N 1
ATOM 2754 C CA . ARG B 2 47 ? 0.722 15.352 31.882 1.00 29.84 447 ARG B CA 1
ATOM 2755 C C . ARG B 2 47 ? 0.274 15.436 30.423 1.00 37.50 447 ARG B C 1
ATOM 2756 O O . ARG B 2 47 ? 0.907 16.114 29.609 1.00 28.53 447 ARG B O 1
ATOM 2772 N N . LEU B 2 49 ? -2.334 16.915 29.304 1.00 35.50 449 LEU B N 1
ATOM 2773 C CA . LEU B 2 49 ? -2.690 18.312 29.108 1.00 40.43 449 LEU B CA 1
ATOM 2774 C C . LEU B 2 49 ? -1.474 19.206 28.925 1.00 40.91 449 LEU B C 1
ATOM 2775 O O . LEU B 2 49 ? -1.429 20.015 27.994 1.00 43.56 449 LEU B O 1
ATOM 2780 N N . LYS B 2 50 ? -0.492 19.070 29.810 1.00 38.98 450 LYS B N 1
ATOM 2781 C CA . LYS B 2 50 ? 0.708 19.891 29.716 1.00 42.61 450 LYS B CA 1
ATOM 2782 C C . LYS B 2 50 ? 1.376 19.728 28.356 1.00 45.89 450 LYS B C 1
ATOM 2783 O O . LYS B 2 50 ? 1.771 20.717 27.737 1.00 46.71 450 LYS B O 1
ATOM 2789 N N . ARG B 2 51 ? 1.491 18.484 27.892 1.00 43.72 451 ARG B N 1
ATOM 2790 C CA . ARG B 2 51 ? 2.112 18.212 26.600 1.00 46.65 451 ARG B CA 1
ATOM 2791 C C . ARG B 2 51 ? 1.361 18.934 25.496 1.00 51.98 451 ARG B C 1
ATOM 2792 O O . ARG B 2 51 ? 1.950 19.680 24.717 1.00 53.90 451 ARG B O 1
ATOM 2800 N N . ALA B 2 52 ? 0.053 18.717 25.439 1.00 55.02 452 ALA B N 1
ATOM 2801 C CA . ALA B 2 52 ? -0.764 19.352 24.416 1.00 61.63 452 ALA B CA 1
ATOM 2802 C C . ALA B 2 52 ? -0.637 20.868 24.494 1.00 63.90 452 ALA B C 1
ATOM 2803 O O . ALA B 2 52 ? -0.298 21.521 23.510 1.00 64.11 452 ALA B O 1
ATOM 2805 N N . LEU B 2 53 ? -0.902 21.424 25.671 1.00 65.82 453 LEU B N 1
ATOM 2806 C CA . LEU B 2 53 ? -0.819 22.867 25.855 1.00 68.27 453 LEU B CA 1
ATOM 2807 C C . LEU B 2 53 ? 0.522 23.441 25.399 1.00 70.73 453 LEU B C 1
ATOM 2808 O O . LEU B 2 53 ? 0.585 24.564 24.897 1.00 71.44 453 LEU B O 1
ATOM 2813 N N . LYS B 2 54 ? 1.591 22.666 25.553 1.00 72.53 454 LYS B N 1
ATOM 2814 C CA . LYS B 2 54 ? 2.924 23.130 25.187 1.00 73.68 454 LYS B CA 1
ATOM 2815 C C . LYS B 2 54 ? 3.241 23.207 23.696 1.00 76.67 454 LYS B C 1
ATOM 2816 O O . LYS B 2 54 ? 3.877 24.164 23.255 1.00 79.31 454 LYS B O 1
ATOM 2820 N N . ASN B 2 55 ? 2.811 22.219 22.918 1.00 78.53 455 ASN B N 1
ATOM 2821 C CA . ASN B 2 55 ? 3.063 22.268 21.484 1.00 82.12 455 ASN B CA 1
ATOM 2822 C C . ASN B 2 55 ? 1.946 23.092 20.839 1.00 83.32 455 ASN B C 1
ATOM 2823 O O . ASN B 2 55 ? 1.459 22.779 19.753 1.00 84.64 455 ASN B O 1
ATOM 2828 N N . LYS B 2 56 ? 1.555 24.148 21.550 1.00 83.40 456 LYS B N 1
ATOM 2829 C CA . LYS B 2 56 ? 0.524 25.101 21.143 1.00 83.98 456 LYS B CA 1
ATOM 2830 C C . LYS B 2 56 ? 1.037 26.440 21.670 1.00 86.44 456 LYS B C 1
ATOM 2831 O O . LYS B 2 56 ? 2.051 26.947 21.195 1.00 86.73 456 LYS B O 1
ATOM 2837 N N . ASN B 2 57 ? 0.359 27.008 22.662 1.00 88.66 457 ASN B N 1
ATOM 2838 C CA . ASN B 2 57 ? 0.823 28.271 23.216 1.00 90.70 457 ASN B CA 1
ATOM 2839 C C . ASN B 2 57 ? 1.875 28.016 24.299 1.00 93.21 457 ASN B C 1
ATOM 2840 O O . ASN B 2 57 ? 2.875 28.763 24.334 1.00 95.44 457 ASN B O 1
#

CATH classification: 2.30.130.10 (+1 more: 3.30.70.3190)

B-factor: mean 37.84, std 13.3, range [16.19, 95.44]

Nearest PDB structures (foldseek):
  2apo-assembly1_A  TM=1.003E+00  e=7.523E-71  Methanocaldococcus jannaschii
  2aus-assembly1_C  TM=9.669E-01  e=8.311E-47  Pyrococcus abyssi
  2hvy-assembly1_A  TM=9.610E-01  e=4.008E-47  Pyrococcus furiosus
  3lwv-assembly1_A  TM=9.758E-01  e=2.068E-46  Pyrococcus furiosus
  2aus-assembly2_A  TM=9.674E-01  e=4.035E-46  Pyrococcus abyssi

Organism: Methanocaldococcus jannaschii (strain ATCC 43067 / DSM 2661 / JAL-1 / JCM 10045 / NBRC 100440) (NCBI:txid243232)

GO terms:
  GO:0005515 protein binding (F, IPI)

Solvent-accessible surface area: 17140 Å² total

Secondary structure (DSSP, 8-state):
-EEESS-----TTSS--GGG--HHHHHHTEEEEEEEPSSS-HHHHHHHHHHHTT-S-EEESS---TT-EEEEEEEEGGGGGGGGGTTSS-EEEEEEEEESS---HHHHHHHHHHHSEEEE---EEEEEEEEEEEEETTEEEEEEEE-TT--HHHHHHHHHHHTTS-EEEEEEEEEEETTEEGGG-B-HHHHHHHHHHHHTS---HHHHHHEEEGGGGGTTSEEEEE-HHHHHHHHTT--EEGGGEEEEETT--TT-EEEEE-TTS-EEEEEEESS-HHHHHH-SSSEEEEEEEE-SPTTSS---/---B-TTT--B-SSSB-SSS-SBPB--PPPP--TT-TTHHHH--HHHHHT--

Radius of gyration: 23.12 Å; Cα contacts (8 Å, |Δi|>4): 811; chains: 2; bounding box: 65×43×57 Å

Sequence (356 aa):
ELIVKEEVVETNWDYGCNPYERKIEDLIKYGVVVVDKPRGPTSHEVSTWVKKILNNLDKAGHGGTLDPKVTGVLPVALERATKTIPMWHIPPKEYVCLMHLHRDASEEDILRVFKEFTGRIYQRRIRKIHELELLDKDGKDVLFRVKCQSGTYIRKLCEDIGEALGTSAHMQELRRTKSGCFEEKDAVVYLQDLLDAYVFWKEDGDEEELRRVIKPMEYGLRHLKKVVVKDSAVDAICHGADVYVRGIAKLSKGIGKGETVLVETLKGEAVAVGKALMNTKEIILNADKGVAVDVERVYMDRGTYPRMERKKCPKCCGLYTLKEICPKCCGEKTVIPKPPPKFSLEDRWGKYRRLKRALKNKN

InterPro domains:
  IPR002478 PUA domain [PF01472] (249-322)
  IPR002478 PUA domain [SM00359] (249-323)
  IPR002501 Pseudouridine synthase II, N-terminal [PF01509] (66-179)
  IPR004521 Uncharacterised domain CHP00451 [TIGR00451] (233-318)
  IPR004802 tRNA pseudouridine synthase B family [PTHR23127] (11-335)
  IPR004802 tRNA pseudouridine synthase B family [TIGR00425] (12-333)
  IPR012960 Dyskerin-like [PF08068] (12-61)
  IPR012960 Dyskerin-like [SM01136] (6-62)
  IPR015947 PUA-like superfamily [SSF88697] (247-330)
  IPR020103 Pseudouridine synthase, catalytic domain superfamily [SSF55120] (13-246)
  IPR026326 Probable tRNA pseudouridine synthase B, archaeal [MF_01081] (39-323)
  IPR032819 tRNA pseudouridylate synthase B, C-terminal [PF16198] (180-245)
  IPR036974 PUA domain superfamily [G3DSA:2.30.130.10] (14-332)

Foldseek 3Di:
DWDFLADDDADCVFDFQLLPDDLVVLLQQWKFWAFADAADWLVVVQVLLCVLLVAPDKAWAQTDGRRETETIIMGGNLLVLVRVVFQPAKWKKKFKKFAPAFADPVLLVVLQVVQQAWDDDPDIWHWPHWAFDDDDTRITIIMTIIHRPDDVQVVSQVSNVSRVTGMGTDYMYIQGTQLDGRVLHDHSVLCSVCSVCCVPVVDNVSVSSRIGGSLSRVVVFWEFEFELQCQLVVLVPDFAKLVGTGITHAFQAFQGKHFYHYPSSHTFFIFGARHHPVCSSPDPTGGGTRTDGTSDHRPSGDHD/DAWAQPPPRHDDPDQADPPDGDGTHGPDDDDDDPPCPCVVVVVVVVVVVVPD